Protein AF-A0A443SVW2-F1 (afdb_monomer_lite)

Radius of gyration: 39.37 Å; chains: 1; bounding box: 101×91×93 Å

Structure (mmCIF, N/CA/C/O backbone):
data_AF-A0A443SVW2-F1
#
_entry.id   AF-A0A443SVW2-F1
#
loop_
_atom_site.group_PDB
_atom_site.id
_atom_site.type_symbol
_atom_site.label_atom_id
_atom_site.label_alt_id
_atom_site.label_comp_id
_atom_site.label_asym_id
_atom_site.label_entity_id
_atom_site.label_seq_id
_atom_site.pdbx_PDB_ins_code
_atom_site.Cartn_x
_atom_site.Cartn_y
_atom_site.Cartn_z
_atom_site.occupancy
_atom_site.B_iso_or_equiv
_atom_site.auth_seq_id
_atom_site.auth_comp_id
_atom_site.auth_asym_id
_atom_site.auth_atom_id
_atom_site.pdbx_PDB_model_num
ATOM 1 N N . MET A 1 1 ? -14.578 -22.135 29.783 1.00 42.97 1 MET A N 1
ATOM 2 C CA . MET A 1 1 ? -14.398 -23.326 28.929 1.00 42.97 1 MET A CA 1
ATOM 3 C C . MET A 1 1 ? -12.982 -23.286 28.383 1.00 42.97 1 MET A C 1
ATOM 5 O O . MET A 1 1 ? -12.754 -22.676 27.350 1.00 42.97 1 MET A O 1
ATOM 9 N N . ASN A 1 2 ? -12.028 -23.857 29.115 1.00 45.94 2 ASN A N 1
ATOM 10 C CA . ASN A 1 2 ? -10.682 -24.073 28.593 1.00 45.94 2 ASN A CA 1
ATOM 11 C C . ASN A 1 2 ? -10.754 -25.389 27.829 1.00 45.94 2 ASN A C 1
ATOM 13 O O . ASN A 1 2 ? -10.867 -26.438 28.455 1.00 45.94 2 ASN A O 1
ATOM 17 N N . SER A 1 3 ? -10.833 -25.324 26.499 1.00 47.91 3 SER A N 1
ATOM 18 C CA . SER A 1 3 ? -10.779 -26.532 25.679 1.00 47.91 3 SER A CA 1
ATOM 19 C C . SER A 1 3 ? -9.349 -27.078 25.769 1.00 47.91 3 SER A C 1
ATOM 21 O O . SER A 1 3 ? -8.440 -26.394 25.290 1.00 47.91 3 SER A O 1
ATOM 23 N N . PRO A 1 4 ? -9.117 -28.254 26.387 1.00 65.12 4 PRO A N 1
ATOM 24 C CA . PRO A 1 4 ? -7.776 -28.835 26.530 1.00 65.12 4 PRO A CA 1
ATOM 25 C C . PRO A 1 4 ? -7.091 -29.100 25.176 1.00 65.12 4 PRO A C 1
ATOM 27 O O . PRO A 1 4 ? -5.876 -29.257 25.107 1.00 65.12 4 PRO A O 1
ATOM 30 N N . ASP A 1 5 ? -7.861 -29.063 24.090 1.00 73.00 5 ASP A N 1
ATOM 31 C CA . ASP A 1 5 ? -7.413 -29.312 22.723 1.00 73.00 5 ASP A CA 1
ATOM 32 C C . ASP A 1 5 ? -6.509 -28.194 22.166 1.00 73.00 5 ASP A C 1
ATOM 34 O O . ASP A 1 5 ? -5.545 -28.451 21.449 1.00 73.00 5 ASP A O 1
ATOM 38 N N . LEU A 1 6 ? -6.748 -26.934 22.555 1.00 78.88 6 LEU A N 1
ATOM 39 C CA . LEU A 1 6 ? -5.926 -25.807 22.092 1.00 78.88 6 LEU A CA 1
ATOM 40 C C . LEU A 1 6 ? -4.554 -25.769 22.769 1.00 78.88 6 LEU A C 1
ATOM 42 O O . LEU A 1 6 ? -3.573 -25.387 22.137 1.00 78.88 6 LEU A O 1
ATOM 46 N N . GLN A 1 7 ? -4.472 -26.176 24.037 1.00 79.94 7 GLN A N 1
ATOM 47 C CA . GLN A 1 7 ? -3.204 -26.220 24.767 1.00 79.94 7 GLN A CA 1
ATOM 48 C C . GLN A 1 7 ? -2.287 -27.320 24.227 1.00 79.94 7 GLN A C 1
ATOM 50 O O . GLN A 1 7 ? -1.112 -27.055 23.991 1.00 79.94 7 GLN A O 1
ATOM 55 N N . SER A 1 8 ? -2.841 -28.498 23.922 1.00 85.31 8 SER A N 1
ATOM 56 C CA . SER A 1 8 ? -2.097 -29.577 23.263 1.00 85.31 8 SER A CA 1
ATOM 57 C C . SER A 1 8 ? -1.609 -29.171 21.867 1.00 85.31 8 SER A C 1
ATOM 59 O O . SER A 1 8 ? -0.461 -29.433 21.505 1.00 85.31 8 SER A O 1
ATOM 61 N N . LEU A 1 9 ? -2.442 -28.455 21.100 1.00 86.69 9 LEU A N 1
ATOM 62 C CA . LEU A 1 9 ? -2.057 -27.938 19.788 1.00 86.69 9 LEU A CA 1
ATOM 63 C C . LEU A 1 9 ? -0.908 -26.919 19.888 1.00 86.69 9 LEU A C 1
ATOM 65 O O . LEU A 1 9 ? 0.022 -26.962 19.083 1.00 86.69 9 LEU A O 1
ATOM 69 N N . LEU A 1 10 ? -0.956 -26.023 20.880 1.00 86.69 10 LEU A N 1
ATOM 70 C CA . LEU A 1 10 ? 0.091 -25.029 21.123 1.00 86.69 10 LEU A CA 1
ATOM 71 C C . LEU A 1 10 ? 1.405 -25.664 21.582 1.00 86.69 10 LEU A C 1
ATOM 73 O O . LEU A 1 10 ? 2.455 -25.248 21.098 1.00 86.69 10 LEU A O 1
ATOM 77 N N . GLU A 1 11 ? 1.360 -26.672 22.456 1.00 88.38 11 GLU A N 1
ATOM 78 C CA . GLU A 1 11 ? 2.552 -27.430 22.862 1.00 88.38 11 GLU A CA 1
ATOM 79 C C . GLU A 1 11 ? 3.171 -28.176 21.680 1.00 88.38 11 GLU A C 1
ATOM 81 O O . GLU A 1 11 ? 4.373 -28.086 21.444 1.00 88.38 11 GLU A O 1
ATOM 86 N N . HIS A 1 12 ? 2.357 -28.835 20.855 1.00 88.69 12 HIS A N 1
ATOM 87 C CA . HIS A 1 12 ? 2.861 -29.520 19.669 1.00 88.69 12 HIS A CA 1
ATOM 88 C C . HIS A 1 12 ? 3.488 -28.541 18.656 1.00 88.69 12 HIS A C 1
ATOM 90 O O . HIS A 1 12 ? 4.486 -28.857 17.996 1.00 88.69 12 HIS A O 1
ATOM 96 N N . PHE A 1 13 ? 2.937 -27.328 18.542 1.00 89.50 13 PHE A N 1
ATOM 97 C CA . PHE A 1 13 ? 3.481 -26.289 17.671 1.00 89.50 13 PHE A CA 1
ATOM 98 C C . PHE A 1 13 ? 4.805 -25.721 18.203 1.00 89.50 13 PHE A C 1
ATOM 100 O O . PHE A 1 13 ? 5.757 -25.575 17.434 1.00 89.50 13 PHE A O 1
ATOM 107 N N . THR A 1 14 ? 4.915 -25.460 19.509 1.00 87.38 14 THR A N 1
ATOM 108 C CA . THR A 1 14 ? 6.167 -24.984 20.120 1.00 87.38 14 THR A CA 1
ATOM 109 C C . THR A 1 14 ? 7.264 -26.041 20.082 1.00 87.38 14 THR A C 1
ATOM 111 O O . THR A 1 14 ? 8.402 -25.701 19.759 1.00 87.38 14 THR A O 1
ATOM 114 N N . THR A 1 15 ? 6.948 -27.324 20.291 1.00 92.81 15 THR A N 1
ATOM 115 C CA . THR A 1 15 ? 7.922 -28.417 20.128 1.00 92.81 15 THR A CA 1
ATOM 116 C C . THR A 1 15 ? 8.484 -28.466 18.705 1.00 92.81 15 THR A C 1
ATOM 118 O O . THR A 1 15 ? 9.695 -28.593 18.523 1.00 92.81 15 THR A O 1
ATOM 121 N N . ARG A 1 16 ? 7.635 -28.306 17.681 1.00 86.00 16 ARG A N 1
ATOM 122 C CA . ARG A 1 16 ? 8.083 -28.291 16.278 1.00 86.00 16 ARG A CA 1
ATOM 123 C C . ARG A 1 16 ? 8.928 -27.070 15.934 1.00 86.00 16 ARG A C 1
ATOM 125 O O . ARG A 1 16 ? 9.906 -27.213 15.207 1.00 86.00 16 ARG A O 1
ATOM 132 N N . ILE A 1 17 ? 8.583 -25.893 16.455 1.00 88.88 17 ILE A N 1
ATOM 133 C CA . ILE A 1 17 ? 9.399 -24.689 16.260 1.00 88.88 17 ILE A CA 1
ATOM 134 C C . ILE A 1 17 ? 10.776 -24.884 16.897 1.00 88.88 17 ILE A C 1
ATOM 136 O O . ILE A 1 17 ? 11.779 -24.653 16.229 1.00 88.88 17 ILE A O 1
ATOM 140 N N . ASN A 1 18 ? 10.848 -25.371 18.136 1.00 83.75 18 ASN A N 1
ATOM 141 C CA . ASN A 1 18 ? 12.127 -25.568 18.820 1.00 83.75 18 ASN A CA 1
ATOM 142 C C . ASN A 1 18 ? 13.034 -26.565 18.077 1.00 83.75 18 ASN A C 1
ATOM 144 O O . ASN A 1 18 ? 14.210 -26.276 17.882 1.00 83.75 18 ASN A O 1
ATOM 148 N N . ALA A 1 19 ? 12.476 -27.648 17.523 1.00 83.81 19 ALA A N 1
ATOM 149 C CA . ALA A 1 19 ? 13.232 -28.592 16.694 1.00 83.81 19 ALA A CA 1
ATOM 150 C C . ALA A 1 19 ? 13.825 -27.955 15.417 1.00 83.81 19 ALA A C 1
ATOM 152 O O . ALA A 1 19 ? 14.901 -28.345 14.966 1.00 83.81 19 ALA A O 1
ATOM 153 N N . VAL A 1 20 ? 13.154 -26.956 14.830 1.00 87.12 20 VAL A N 1
ATOM 154 C CA . VAL A 1 20 ? 13.690 -26.192 13.688 1.00 87.12 20 VAL A CA 1
ATOM 155 C C . 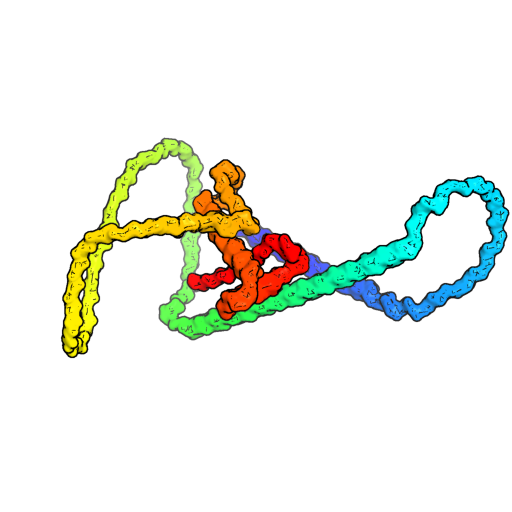VAL A 1 20 ? 14.811 -25.251 14.132 1.00 87.12 20 VAL A C 1
ATOM 157 O O . VAL A 1 20 ? 15.802 -25.094 13.418 1.00 87.12 20 VAL A O 1
ATOM 160 N N . TRP A 1 21 ? 14.694 -24.650 15.317 1.00 80.50 21 TRP A N 1
ATOM 161 C CA . TRP A 1 21 ? 15.744 -23.797 15.876 1.00 80.50 21 TRP A CA 1
ATOM 162 C C . TRP A 1 21 ? 17.008 -24.585 16.246 1.00 80.50 21 TRP A C 1
ATOM 164 O O . TRP A 1 21 ? 18.111 -24.084 16.024 1.00 80.50 21 TRP A O 1
ATOM 174 N N . ASP A 1 22 ? 16.872 -25.840 16.674 1.00 83.38 22 ASP A N 1
ATOM 175 C CA . ASP A 1 22 ? 17.999 -26.743 16.952 1.00 83.38 22 ASP A CA 1
ATOM 176 C C . ASP A 1 22 ? 18.775 -27.170 15.687 1.00 83.38 22 ASP A C 1
ATOM 178 O O . ASP A 1 22 ? 19.926 -27.604 15.774 1.00 83.38 22 ASP A O 1
ATOM 182 N N . LEU A 1 23 ? 18.204 -26.981 14.489 1.00 80.25 23 LEU A N 1
ATOM 183 C CA . LEU A 1 23 ? 18.889 -27.202 13.206 1.00 80.25 23 LEU A CA 1
ATOM 184 C C . LEU A 1 23 ? 19.698 -25.980 12.733 1.00 80.25 23 LEU A C 1
ATOM 186 O O . LEU A 1 23 ? 20.574 -26.107 11.873 1.00 80.25 23 LEU A O 1
ATOM 190 N N . ILE A 1 24 ? 19.471 -24.792 13.304 1.00 79.12 24 ILE A N 1
ATOM 191 C CA . ILE A 1 24 ? 20.183 -23.556 12.929 1.00 79.12 24 ILE A CA 1
ATOM 192 C C . ILE A 1 24 ? 21.704 -23.643 13.187 1.00 79.12 24 ILE A C 1
ATOM 194 O O . ILE A 1 24 ? 22.472 -23.191 12.330 1.00 79.12 24 ILE A O 1
ATOM 198 N N . PRO A 1 25 ? 22.194 -24.230 14.299 1.00 77.75 25 PRO A N 1
ATOM 199 C CA . PRO A 1 25 ? 23.623 -24.468 14.504 1.00 77.75 25 PRO A CA 1
ATOM 200 C C . PRO A 1 25 ? 24.236 -25.390 13.442 1.00 77.75 25 PRO A C 1
ATOM 202 O O . PRO A 1 25 ? 25.348 -25.124 12.991 1.00 77.75 25 PRO A O 1
ATOM 205 N N . PHE A 1 26 ? 23.506 -26.415 12.984 1.00 67.00 26 PHE A N 1
ATOM 206 C CA . PHE A 1 26 ? 23.965 -27.321 11.923 1.00 67.00 26 PHE A CA 1
ATOM 207 C C . PHE A 1 26 ? 24.096 -26.603 10.578 1.00 67.00 26 PHE A C 1
ATOM 209 O O . PHE A 1 26 ? 25.120 -26.730 9.910 1.00 67.00 26 PHE A O 1
ATOM 216 N N . VAL A 1 27 ? 23.126 -25.757 10.221 1.00 67.12 27 VAL A N 1
ATOM 217 C CA . VAL A 1 27 ? 23.201 -24.926 9.006 1.00 67.12 27 VAL A CA 1
ATOM 218 C C . VAL A 1 27 ? 24.358 -23.918 9.090 1.00 67.12 27 VA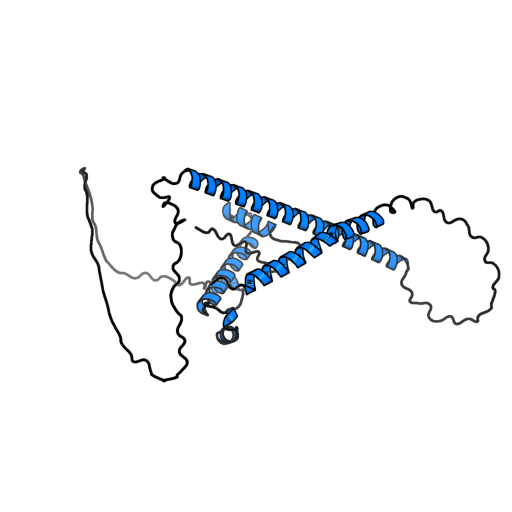L A C 1
ATOM 220 O O . VAL A 1 27 ? 25.044 -23.670 8.096 1.00 67.12 27 VAL A O 1
ATOM 223 N N . LYS A 1 28 ? 24.640 -23.369 10.280 1.00 68.38 28 LYS A N 1
ATOM 224 C CA . LYS A 1 28 ? 25.813 -22.507 10.505 1.00 68.38 28 LYS A CA 1
ATOM 225 C C . LYS A 1 28 ? 27.140 -23.270 10.412 1.00 68.38 28 LYS A C 1
ATOM 227 O O . LYS A 1 28 ? 28.083 -22.721 9.846 1.00 68.38 28 LYS A O 1
ATOM 232 N N . LEU A 1 29 ? 27.218 -24.514 10.893 1.00 66.56 29 LEU A N 1
ATOM 233 C CA . LEU A 1 29 ? 28.418 -25.353 10.760 1.00 66.56 29 LEU A CA 1
ATOM 234 C C . LEU A 1 29 ? 28.681 -25.753 9.301 1.00 66.56 29 LEU A C 1
ATOM 236 O O . LEU A 1 29 ? 29.820 -25.670 8.841 1.00 66.56 29 LEU A O 1
ATOM 240 N N . CYS A 1 30 ? 27.636 -26.116 8.552 1.00 60.31 30 CYS A N 1
ATOM 241 C CA . CYS A 1 30 ? 27.761 -26.415 7.126 1.00 60.31 30 CYS A CA 1
ATOM 242 C C . CYS A 1 30 ? 28.244 -25.186 6.338 1.00 60.31 30 CYS A C 1
ATOM 244 O O . CYS A 1 30 ? 29.167 -25.301 5.537 1.00 60.31 30 CYS A O 1
ATOM 246 N N . ASN A 1 31 ? 27.723 -23.989 6.626 1.00 56.56 31 ASN A N 1
ATOM 247 C CA . ASN A 1 31 ? 28.189 -22.761 5.972 1.00 56.56 31 ASN A CA 1
ATOM 248 C C . ASN A 1 31 ? 29.618 -22.350 6.376 1.00 56.56 31 ASN A C 1
ATOM 250 O O . ASN A 1 31 ? 30.349 -21.802 5.551 1.00 56.56 31 ASN A O 1
ATOM 254 N N . ALA A 1 32 ? 30.055 -22.638 7.606 1.00 57.81 32 ALA A N 1
ATOM 255 C CA . ALA A 1 32 ? 31.429 -22.374 8.037 1.00 57.81 32 ALA A CA 1
ATOM 256 C C . ALA A 1 32 ? 32.452 -23.294 7.341 1.00 57.81 32 ALA A C 1
ATOM 258 O O . ALA A 1 32 ? 33.558 -22.852 7.032 1.00 57.81 32 ALA A O 1
ATOM 259 N N . SER A 1 33 ? 32.072 -24.540 7.034 1.00 54.66 33 SER A N 1
ATOM 260 C CA . SER A 1 33 ? 32.939 -25.490 6.323 1.00 54.66 33 SER A CA 1
ATOM 261 C C . SER A 1 33 ? 33.098 -25.149 4.830 1.00 54.66 33 SER A C 1
ATOM 263 O O . SER A 1 33 ? 34.174 -25.330 4.266 1.00 54.66 33 SER A O 1
ATOM 265 N N . TYR A 1 34 ? 32.082 -24.542 4.204 1.00 55.84 34 TYR A N 1
ATOM 266 C CA . TYR A 1 34 ? 32.163 -24.063 2.814 1.00 55.84 34 TYR A CA 1
ATOM 267 C C . TYR A 1 34 ? 32.816 -22.672 2.655 1.00 55.84 34 TYR A C 1
ATOM 269 O O . TYR A 1 34 ? 33.187 -22.292 1.546 1.00 55.84 34 TYR A O 1
ATOM 277 N N . GLY A 1 35 ? 32.995 -21.907 3.739 1.00 50.91 35 GLY A N 1
ATOM 278 C CA . GLY A 1 35 ? 33.482 -20.520 3.685 1.00 50.91 35 GLY A CA 1
ATOM 279 C C . GLY A 1 35 ? 35.003 -20.320 3.746 1.00 50.91 35 GLY A C 1
ATOM 280 O O . GLY A 1 35 ? 35.478 -19.237 3.410 1.00 50.91 35 GLY A O 1
ATOM 281 N N . GLN A 1 36 ? 35.784 -21.327 4.154 1.00 50.28 36 GLN A N 1
ATOM 282 C CA . GLN A 1 36 ? 37.229 -21.166 4.415 1.00 50.28 36 GLN A CA 1
ATOM 283 C C . GLN A 1 36 ? 38.147 -21.568 3.240 1.00 50.28 36 GLN A C 1
ATOM 285 O O . GLN A 1 36 ? 39.327 -21.232 3.257 1.00 50.28 36 GLN A O 1
ATOM 290 N N . ASN A 1 37 ? 37.632 -22.189 2.171 1.00 48.50 37 ASN A N 1
ATOM 291 C CA . ASN A 1 37 ? 38.453 -22.640 1.030 1.00 48.50 37 ASN A CA 1
ATOM 292 C C . ASN A 1 37 ? 38.464 -21.696 -0.193 1.00 48.50 37 ASN A C 1
ATOM 294 O O . ASN A 1 37 ? 38.901 -22.098 -1.268 1.00 48.50 37 ASN A O 1
ATOM 298 N N . SER A 1 38 ? 38.023 -20.436 -0.071 1.00 50.12 38 SER A N 1
ATOM 299 C CA . SER A 1 38 ? 37.907 -19.529 -1.235 1.00 50.12 38 SER A CA 1
ATOM 300 C C . SER A 1 38 ? 39.084 -18.567 -1.475 1.00 50.12 38 SER A C 1
ATOM 302 O O . SER A 1 38 ? 39.072 -17.850 -2.473 1.00 50.12 38 SER A O 1
ATOM 304 N N . TYR A 1 39 ? 40.143 -18.581 -0.651 1.00 50.06 39 TYR A N 1
ATOM 305 C CA . TYR A 1 39 ? 41.291 -17.665 -0.824 1.00 50.06 39 TYR A CA 1
ATOM 306 C C . TYR A 1 39 ? 42.654 -18.330 -1.093 1.00 50.06 39 TYR A C 1
ATOM 308 O O . TYR A 1 39 ? 43.651 -17.625 -1.220 1.00 50.06 39 TYR A O 1
ATOM 316 N N . ALA A 1 40 ? 42.718 -19.655 -1.275 1.00 47.72 40 ALA A N 1
ATOM 317 C CA . ALA A 1 40 ? 43.975 -20.368 -1.563 1.00 47.72 40 ALA A CA 1
ATOM 318 C C . ALA A 1 40 ? 44.112 -20.909 -3.005 1.00 47.72 40 ALA A C 1
ATOM 320 O O . ALA A 1 40 ? 45.072 -21.612 -3.303 1.00 47.72 40 ALA A O 1
ATOM 321 N N . PHE A 1 41 ? 43.219 -20.545 -3.934 1.00 42.59 41 PHE A N 1
ATOM 322 C CA . PHE A 1 41 ? 43.315 -20.917 -5.358 1.00 42.59 41 PHE A CA 1
ATOM 323 C C . PHE A 1 41 ? 43.705 -19.721 -6.248 1.00 42.59 41 PHE A C 1
ATOM 325 O O . PHE A 1 41 ? 43.038 -19.368 -7.214 1.00 42.59 41 PHE A O 1
ATOM 332 N N . ARG A 1 42 ? 44.837 -19.079 -5.942 1.00 48.28 42 ARG A N 1
ATOM 333 C CA . ARG A 1 42 ? 45.591 -18.264 -6.913 1.00 48.28 42 ARG A CA 1
ATOM 334 C C . ARG A 1 42 ? 47.046 -18.706 -6.906 1.00 48.28 42 ARG A C 1
ATOM 336 O O . ARG A 1 42 ? 47.871 -18.065 -6.267 1.00 48.28 42 ARG A O 1
ATOM 343 N N . LYS A 1 43 ? 47.329 -19.821 -7.587 1.00 48.56 43 LYS A N 1
ATOM 344 C CA . LYS A 1 43 ? 48.622 -20.185 -8.213 1.00 48.56 43 LYS A CA 1
ATOM 345 C C . LYS A 1 43 ? 48.576 -21.634 -8.724 1.00 48.56 43 LYS A C 1
ATOM 347 O O . LYS A 1 43 ? 49.429 -22.445 -8.397 1.00 48.56 43 LYS A O 1
ATOM 352 N N . TYR A 1 44 ? 47.603 -21.960 -9.571 1.00 39.03 44 TYR A N 1
ATOM 353 C CA . TYR A 1 44 ? 47.787 -23.057 -10.521 1.00 39.03 44 TYR A CA 1
ATOM 354 C C . TYR A 1 44 ? 48.072 -22.423 -11.880 1.00 39.03 44 TYR A C 1
ATOM 356 O O . TYR A 1 44 ? 47.171 -21.975 -12.581 1.00 39.03 44 TYR A O 1
ATOM 364 N N . ARG A 1 45 ? 49.365 -22.305 -12.208 1.00 49.19 45 ARG A N 1
ATOM 365 C CA . ARG A 1 45 ? 49.796 -22.193 -13.604 1.00 49.19 45 ARG A CA 1
ATOM 366 C C . ARG A 1 45 ? 49.509 -23.555 -14.242 1.00 49.19 45 ARG A C 1
ATOM 368 O O . ARG A 1 45 ? 50.012 -24.541 -13.700 1.00 49.19 45 ARG A O 1
ATOM 375 N N . PRO A 1 46 ? 48.776 -23.651 -15.361 1.00 44.56 46 PRO A N 1
ATOM 376 C CA . PRO A 1 46 ? 48.791 -24.876 -16.137 1.00 44.56 46 PRO A CA 1
ATOM 377 C C . PRO A 1 46 ? 50.195 -24.999 -16.729 1.00 44.56 46 PRO A C 1
ATOM 379 O O . PRO A 1 46 ? 50.628 -24.215 -17.574 1.00 44.56 46 PRO A O 1
ATOM 382 N N . ASN A 1 47 ? 50.953 -25.932 -16.168 1.00 40.59 47 ASN A N 1
ATOM 383 C CA . ASN A 1 47 ? 52.240 -26.332 -16.685 1.00 40.59 47 ASN A CA 1
ATOM 384 C C . ASN A 1 47 ? 51.992 -27.113 -17.980 1.00 40.59 47 ASN A C 1
ATOM 386 O O . ASN A 1 47 ? 51.151 -28.010 -18.003 1.00 40.59 47 ASN A O 1
ATOM 390 N N . ARG A 1 48 ? 52.719 -26.725 -19.032 1.00 51.34 48 ARG A N 1
ATOM 391 C CA . ARG A 1 48 ? 53.022 -27.489 -20.252 1.00 51.34 48 ARG A CA 1
ATOM 392 C C . ARG A 1 48 ? 52.665 -28.977 -20.154 1.00 51.34 48 ARG A C 1
ATOM 394 O O . ARG A 1 48 ? 53.404 -29.739 -19.538 1.00 51.34 48 ARG A O 1
ATOM 401 N N . PHE A 1 49 ? 51.630 -29.389 -20.877 1.00 44.12 49 PHE A N 1
ATOM 402 C CA . PHE A 1 49 ? 51.637 -30.702 -21.510 1.00 44.12 49 PHE A CA 1
ATOM 403 C C . PHE A 1 49 ? 52.104 -30.519 -22.949 1.00 44.12 49 PHE A C 1
ATOM 405 O O . PHE A 1 49 ? 51.371 -30.084 -23.830 1.00 44.12 49 PHE A O 1
ATOM 412 N N . THR A 1 50 ? 53.390 -30.781 -23.141 1.00 54.59 50 THR A N 1
ATOM 413 C CA . THR A 1 50 ? 53.973 -31.129 -24.430 1.00 54.59 50 THR A CA 1
ATOM 414 C C . THR A 1 50 ? 53.602 -32.570 -24.774 1.00 54.59 50 THR A C 1
ATOM 416 O O . THR A 1 50 ? 53.694 -33.442 -23.912 1.00 54.59 50 THR A O 1
ATOM 419 N N . ASN A 1 51 ? 53.319 -32.781 -26.060 1.00 49.41 51 ASN A N 1
ATOM 420 C CA . ASN A 1 51 ? 53.359 -34.041 -26.806 1.00 49.41 51 ASN A CA 1
ATOM 421 C C . ASN A 1 51 ? 52.137 -34.959 -26.676 1.00 49.41 51 ASN A C 1
ATOM 423 O O . ASN A 1 51 ? 52.169 -35.984 -26.003 1.00 49.41 51 ASN A O 1
ATOM 427 N N . PHE A 1 52 ? 51.108 -34.630 -27.456 1.00 44.31 52 PHE A N 1
ATOM 428 C CA . PHE A 1 52 ? 50.231 -35.628 -28.061 1.00 44.31 52 PHE A CA 1
ATOM 429 C C . PHE A 1 52 ? 50.443 -35.564 -29.579 1.00 44.31 52 PHE A C 1
ATOM 431 O O . PHE A 1 52 ? 49.681 -34.946 -30.314 1.00 44.31 52 PHE A O 1
ATOM 438 N N . SER A 1 53 ? 51.570 -36.118 -30.023 1.00 54.50 53 SER A N 1
ATOM 439 C CA . SER A 1 53 ? 51.834 -36.378 -31.436 1.00 54.50 53 SER A CA 1
ATOM 440 C C . SER A 1 53 ? 51.550 -37.854 -31.688 1.00 54.50 53 SER A C 1
ATOM 442 O O . SER A 1 53 ? 52.005 -38.687 -30.910 1.00 54.50 53 SER A O 1
ATOM 444 N N . GLN A 1 54 ? 50.876 -38.137 -32.803 1.00 54.69 54 GLN A N 1
ATOM 445 C CA . GLN A 1 54 ? 50.617 -39.459 -33.393 1.00 54.69 54 GLN A CA 1
ATOM 446 C C . GLN A 1 54 ? 49.356 -40.188 -32.915 1.00 54.69 54 GLN A C 1
ATOM 448 O O . GLN A 1 54 ? 49.396 -41.222 -32.257 1.00 54.69 54 GLN A O 1
ATOM 453 N N . LEU A 1 55 ? 48.223 -39.690 -33.405 1.00 49.59 55 LEU A N 1
ATOM 454 C CA . LEU A 1 55 ? 47.170 -40.549 -33.941 1.00 49.59 55 LEU A CA 1
ATOM 455 C C . LEU A 1 55 ? 46.680 -39.911 -35.248 1.00 49.59 55 LEU A C 1
ATOM 457 O O . LEU A 1 55 ? 45.687 -39.195 -35.286 1.00 49.59 55 LEU A O 1
ATOM 461 N N . GLU A 1 56 ? 47.453 -40.125 -36.316 1.00 51.25 56 GLU A N 1
ATOM 462 C CA . GLU A 1 56 ? 46.991 -39.936 -37.692 1.00 51.25 56 GLU A CA 1
ATOM 463 C C . GLU A 1 56 ? 46.096 -41.132 -38.035 1.00 51.25 56 GLU A C 1
ATOM 465 O O . GLU A 1 56 ? 46.566 -42.207 -38.399 1.00 51.25 56 GLU A O 1
ATOM 470 N N . GLY A 1 57 ? 44.794 -40.957 -37.826 1.00 51.34 57 GLY A N 1
ATOM 471 C CA . GLY A 1 57 ? 43.756 -41.805 -38.392 1.00 51.34 57 GLY A CA 1
ATOM 472 C C . GLY A 1 57 ? 43.021 -40.993 -39.445 1.00 51.34 57 GLY A C 1
ATOM 473 O O . GLY A 1 57 ? 42.269 -40.086 -39.103 1.00 51.34 57 GLY A O 1
ATOM 474 N N . SER A 1 58 ? 43.281 -41.301 -40.711 1.00 54.16 58 SER A N 1
ATOM 475 C CA . SER A 1 58 ? 42.563 -40.806 -41.883 1.00 54.16 58 SER A CA 1
ATOM 476 C C . SER A 1 58 ? 41.071 -41.123 -41.757 1.00 54.16 58 SER A C 1
ATOM 478 O O . SER A 1 58 ? 40.659 -42.264 -41.973 1.00 54.16 58 SER A O 1
ATOM 480 N N . VAL A 1 59 ? 40.281 -40.122 -41.373 1.00 56.44 59 VAL A N 1
ATOM 481 C CA . VAL A 1 59 ? 38.821 -40.145 -41.463 1.00 56.44 59 VAL A CA 1
ATOM 482 C C . VAL A 1 59 ? 38.442 -39.198 -42.587 1.00 56.44 59 VAL A C 1
ATOM 484 O O . VAL A 1 59 ? 38.786 -38.019 -42.563 1.00 56.44 59 VAL A O 1
ATOM 487 N N . GLU A 1 60 ? 37.813 -39.793 -43.592 1.00 56.94 60 GLU A N 1
ATOM 488 C CA . GLU A 1 60 ? 37.358 -39.169 -44.822 1.00 56.94 60 GLU A CA 1
ATOM 489 C C . GLU A 1 60 ? 36.413 -37.994 -44.552 1.00 56.94 60 GLU A C 1
ATOM 491 O O . GLU A 1 60 ? 35.586 -38.002 -43.637 1.00 56.94 60 GLU A O 1
ATOM 496 N N . GLU A 1 61 ? 36.597 -36.983 -45.389 1.00 56.75 61 GLU A N 1
ATOM 497 C CA . GLU A 1 61 ? 35.905 -35.708 -45.455 1.00 56.75 61 GLU A CA 1
ATOM 498 C C . GLU A 1 61 ? 34.383 -35.902 -45.558 1.00 56.75 61 GLU A C 1
ATOM 500 O O . GLU A 1 61 ? 33.859 -36.360 -46.570 1.00 56.75 61 GLU A O 1
ATOM 505 N N . ASN A 1 62 ? 33.664 -35.496 -44.512 1.00 52.59 62 ASN A N 1
ATOM 506 C CA . ASN A 1 62 ? 32.270 -35.066 -44.610 1.00 52.59 62 ASN A CA 1
ATOM 507 C C . ASN A 1 62 ? 32.218 -33.599 -44.170 1.00 52.59 62 ASN A C 1
ATOM 509 O O . ASN A 1 62 ? 31.873 -33.264 -43.038 1.00 52.59 62 ASN A O 1
ATOM 513 N N . GLU A 1 63 ? 32.641 -32.722 -45.080 1.00 59.62 63 GLU A N 1
ATOM 514 C CA . GLU A 1 63 ? 32.524 -31.270 -44.964 1.00 59.62 63 GLU A CA 1
ATOM 515 C C . GLU A 1 63 ? 31.091 -30.830 -45.288 1.00 59.62 63 GLU A C 1
ATOM 517 O O . GLU A 1 63 ? 30.812 -30.311 -46.365 1.00 59.62 63 GLU A O 1
ATOM 522 N N . GLN A 1 64 ? 30.152 -31.035 -44.369 1.00 61.34 64 GLN A N 1
ATOM 523 C CA . GLN A 1 64 ? 28.888 -30.297 -44.380 1.00 61.34 64 GLN A CA 1
ATOM 524 C C . GLN A 1 64 ? 28.211 -30.419 -43.013 1.00 61.34 64 GLN A C 1
ATOM 526 O O . GLN A 1 64 ? 28.044 -31.521 -42.512 1.00 61.34 64 GLN A O 1
ATOM 531 N N . GLU A 1 65 ? 27.830 -29.270 -42.442 1.00 58.97 65 GLU A N 1
ATOM 532 C CA . GLU A 1 65 ? 27.201 -29.060 -41.117 1.00 58.97 65 GLU A CA 1
ATOM 533 C C . GLU A 1 65 ? 28.121 -28.716 -39.925 1.00 58.97 65 GLU A C 1
ATOM 535 O O . GLU A 1 65 ? 27.811 -29.027 -38.779 1.00 58.97 65 GLU A O 1
ATOM 540 N N . ALA A 1 66 ? 29.205 -27.961 -40.145 1.00 57.47 66 ALA A N 1
ATOM 541 C CA . ALA A 1 66 ? 29.949 -27.294 -39.059 1.00 57.47 66 ALA A CA 1
ATOM 542 C C . ALA A 1 66 ? 29.488 -25.841 -38.788 1.00 57.47 66 ALA A C 1
ATOM 544 O O . ALA A 1 66 ? 30.236 -25.056 -38.211 1.00 57.47 66 ALA A O 1
ATOM 545 N N . ASP A 1 67 ? 28.271 -25.471 -39.200 1.00 60.81 67 ASP A N 1
ATOM 546 C CA . ASP A 1 67 ? 27.774 -24.088 -39.167 1.00 60.81 67 ASP A CA 1
ATOM 547 C C . ASP A 1 67 ? 26.559 -23.936 -38.238 1.00 60.81 67 ASP A C 1
ATOM 549 O O . ASP A 1 67 ? 25.450 -23.649 -38.677 1.00 60.81 67 ASP A O 1
ATOM 553 N N . SER A 1 68 ? 26.740 -24.216 -36.939 1.00 65.50 68 SER A N 1
ATOM 554 C CA . SER A 1 68 ? 25.852 -23.690 -35.883 1.00 65.50 68 SER A CA 1
ATOM 555 C C . SER A 1 68 ? 26.344 -23.964 -34.452 1.00 65.50 68 SER A C 1
ATOM 557 O O . SER A 1 68 ? 25.545 -24.267 -33.564 1.00 65.50 68 SER A O 1
ATOM 559 N N . MET A 1 69 ? 27.653 -23.896 -34.173 1.00 65.38 69 MET A N 1
ATOM 560 C CA . MET A 1 69 ? 28.060 -23.759 -32.768 1.00 65.38 69 MET A CA 1
ATOM 561 C C . MET A 1 69 ? 27.981 -22.278 -32.392 1.00 65.38 69 MET A C 1
ATOM 563 O O . MET A 1 69 ? 28.579 -21.461 -33.093 1.00 65.38 69 MET A O 1
ATOM 567 N N . PRO A 1 70 ? 27.251 -21.910 -31.322 1.00 71.56 70 PRO A N 1
ATOM 568 C CA . PRO A 1 70 ? 27.263 -20.542 -30.836 1.00 71.56 70 PRO A CA 1
ATOM 569 C C . PRO A 1 70 ? 28.702 -20.143 -30.525 1.00 71.56 70 PRO A C 1
ATOM 571 O O . PRO A 1 70 ? 29.437 -20.894 -29.876 1.00 71.56 70 PRO A O 1
ATOM 574 N N . ASP A 1 71 ? 29.076 -18.969 -31.023 1.00 87.31 71 ASP A N 1
ATOM 575 C CA . ASP A 1 71 ? 30.387 -18.385 -30.811 1.00 87.31 71 ASP A CA 1
ATOM 576 C C . ASP A 1 71 ? 30.702 -18.368 -29.310 1.00 87.31 71 ASP A C 1
ATOM 578 O O . ASP A 1 71 ? 29.879 -17.968 -28.477 1.00 87.31 71 ASP A O 1
ATOM 582 N N . LEU A 1 72 ? 31.886 -18.859 -28.952 1.00 89.94 72 LEU A N 1
ATOM 583 C CA . LEU A 1 72 ? 32.318 -18.971 -27.563 1.00 89.94 72 LEU A CA 1
ATOM 584 C C . LEU A 1 72 ? 32.323 -17.591 -26.884 1.00 89.94 72 LEU A C 1
ATOM 586 O O . LEU A 1 72 ? 32.077 -17.502 -25.680 1.00 89.94 72 LEU A O 1
ATOM 590 N N . GLU A 1 73 ? 32.532 -16.531 -27.671 1.00 89.38 73 GLU A N 1
ATOM 591 C CA . GLU A 1 73 ? 32.464 -15.133 -27.242 1.00 89.38 73 GLU A CA 1
ATOM 592 C C . GLU A 1 73 ? 31.045 -14.739 -26.778 1.00 89.38 73 GLU A C 1
ATOM 594 O O . GLU A 1 73 ? 30.873 -14.199 -25.681 1.00 89.38 73 GLU A O 1
ATOM 599 N N . ALA A 1 74 ? 30.001 -15.155 -27.504 1.00 92.12 74 ALA A N 1
ATOM 600 C CA . ALA A 1 74 ? 28.608 -14.903 -27.124 1.00 92.12 74 ALA A CA 1
ATOM 601 C C . ALA A 1 74 ? 28.213 -15.617 -25.817 1.00 92.12 74 ALA A C 1
ATOM 603 O O . ALA A 1 74 ? 27.454 -15.086 -25.002 1.00 92.12 74 ALA A O 1
ATOM 604 N N . ILE A 1 75 ? 28.750 -16.820 -25.576 1.00 93.75 75 ILE A N 1
ATOM 605 C CA . ILE A 1 75 ? 28.536 -17.532 -24.308 1.00 93.75 75 ILE A CA 1
ATOM 606 C C . ILE A 1 75 ? 29.209 -16.784 -23.154 1.00 93.75 75 ILE A C 1
ATOM 608 O O . ILE A 1 75 ? 28.623 -16.671 -22.074 1.00 93.75 75 ILE A O 1
ATOM 612 N N . THR A 1 76 ? 30.422 -16.263 -23.359 1.00 93.38 76 THR A N 1
ATOM 613 C CA . THR A 1 76 ? 31.102 -15.486 -22.318 1.00 93.38 76 THR A CA 1
ATOM 614 C C . THR A 1 76 ? 30.348 -14.209 -21.964 1.00 93.38 76 THR A C 1
ATOM 616 O O . THR A 1 76 ? 30.211 -13.925 -20.773 1.00 93.38 76 THR A O 1
ATOM 619 N N . ASP A 1 77 ? 29.777 -13.510 -22.946 1.00 95.38 77 ASP A N 1
ATOM 620 C CA . ASP A 1 77 ? 28.977 -12.303 -22.716 1.00 95.38 77 ASP A CA 1
ATOM 621 C C . ASP A 1 77 ? 27.710 -12.600 -21.905 1.00 95.38 77 ASP A C 1
ATOM 623 O O . ASP A 1 77 ? 27.472 -11.960 -20.878 1.00 95.38 77 ASP A O 1
ATOM 627 N N . MET A 1 78 ? 26.969 -13.659 -22.254 1.00 96.19 78 MET A N 1
ATOM 628 C CA . MET A 1 78 ? 25.802 -14.096 -21.470 1.00 96.19 78 MET A CA 1
ATOM 629 C C . MET A 1 78 ? 26.161 -14.426 -20.013 1.00 96.19 78 MET A C 1
ATOM 631 O O . MET A 1 78 ? 25.402 -14.120 -19.090 1.00 96.19 78 MET A O 1
ATOM 635 N N . ILE A 1 79 ? 27.328 -15.035 -19.771 1.00 96.75 79 ILE A N 1
ATOM 636 C CA . ILE A 1 79 ? 27.798 -15.330 -18.410 1.00 96.75 79 ILE A CA 1
ATOM 637 C C . ILE A 1 79 ? 28.056 -14.035 -17.625 1.00 96.75 79 ILE A C 1
ATOM 639 O O . ILE A 1 79 ? 27.738 -13.974 -16.431 1.00 96.75 79 ILE A O 1
ATOM 643 N N . TYR A 1 80 ? 28.615 -13.001 -18.262 1.00 96.31 80 TYR A N 1
ATOM 644 C CA . TYR A 1 80 ? 28.821 -11.700 -17.622 1.00 96.31 80 TYR A CA 1
ATOM 645 C C . TYR A 1 80 ? 27.495 -10.989 -17.333 1.00 96.31 80 TYR A C 1
ATOM 647 O O . TYR A 1 80 ? 27.294 -10.548 -16.201 1.00 96.31 80 TYR A O 1
ATOM 655 N N . GLU A 1 81 ? 26.553 -10.976 -18.277 1.00 97.19 81 GLU A N 1
ATOM 656 C CA . GLU A 1 81 ? 25.217 -10.403 -18.064 1.00 97.19 81 GLU A CA 1
ATOM 657 C C . GLU A 1 81 ? 24.475 -11.096 -16.913 1.00 97.19 81 GLU A C 1
ATOM 659 O O . GLU A 1 81 ? 23.937 -10.447 -16.010 1.00 97.19 81 GLU A O 1
ATOM 664 N N . MET A 1 82 ? 24.505 -12.432 -16.872 1.00 98.12 82 MET A N 1
ATOM 665 C CA . MET A 1 82 ? 23.943 -13.201 -15.761 1.00 98.12 82 MET A CA 1
ATOM 666 C C . MET A 1 82 ? 24.596 -12.849 -14.424 1.00 98.12 82 MET A C 1
ATOM 668 O O . MET A 1 82 ? 23.918 -12.755 -13.396 1.00 98.12 82 MET A O 1
ATOM 672 N N . LYS A 1 83 ? 25.916 -12.654 -14.407 1.00 96.00 83 LYS A N 1
ATOM 673 C CA . LYS A 1 83 ? 26.651 -12.274 -13.198 1.00 96.00 83 LYS A CA 1
ATOM 674 C C . LYS A 1 83 ? 26.232 -10.889 -12.702 1.00 96.00 83 LYS A C 1
ATOM 676 O O . LYS A 1 83 ? 26.068 -10.718 -11.489 1.00 96.00 83 LYS A O 1
ATOM 681 N N . ASP A 1 84 ? 26.018 -9.944 -13.607 1.00 96.56 84 ASP A N 1
ATOM 682 C CA . ASP A 1 84 ? 25.571 -8.591 -13.277 1.00 96.56 84 ASP A CA 1
ATOM 683 C C . ASP A 1 84 ? 24.131 -8.590 -12.757 1.00 96.56 84 ASP A C 1
ATOM 685 O O . ASP A 1 84 ? 23.859 -8.008 -11.700 1.00 96.56 84 ASP A O 1
ATOM 689 N N . MET A 1 85 ? 23.234 -9.352 -13.391 1.00 97.56 85 MET A N 1
ATOM 690 C CA . MET A 1 85 ? 21.872 -9.565 -12.888 1.00 97.56 85 MET A CA 1
ATOM 691 C C . MET A 1 85 ? 21.871 -10.171 -11.478 1.00 97.56 85 MET A C 1
ATOM 693 O O . MET A 1 85 ? 21.172 -9.690 -10.584 1.00 97.56 85 MET A O 1
ATOM 697 N N . LEU A 1 86 ? 22.695 -11.193 -11.225 1.00 95.62 86 LEU A N 1
ATOM 698 C CA . LEU A 1 86 ? 22.819 -11.791 -9.892 1.00 95.62 86 LEU A CA 1
ATOM 699 C C . LEU A 1 86 ? 23.377 -10.803 -8.858 1.00 95.62 86 LEU A C 1
ATOM 701 O O . LEU A 1 86 ? 22.973 -10.836 -7.692 1.00 95.62 86 LEU A O 1
ATOM 705 N N . CYS A 1 87 ? 24.296 -9.923 -9.260 1.00 96.25 87 CYS A N 1
ATOM 706 C CA . CYS A 1 87 ? 24.817 -8.863 -8.401 1.00 96.25 87 CYS A CA 1
ATOM 707 C C . CYS A 1 87 ? 23.709 -7.872 -8.014 1.00 96.25 87 CYS A C 1
ATOM 709 O O . CYS A 1 87 ? 23.517 -7.587 -6.827 1.00 96.25 87 CYS A O 1
ATOM 711 N N . PHE A 1 88 ? 22.925 -7.428 -8.997 1.00 97.00 88 PHE A N 1
ATOM 712 C CA . PHE A 1 88 ? 21.785 -6.539 -8.796 1.00 97.00 88 PHE A CA 1
ATOM 713 C C . PHE A 1 88 ? 20.743 -7.143 -7.846 1.00 97.00 88 PHE A C 1
ATOM 715 O O . PHE A 1 88 ? 20.356 -6.513 -6.859 1.00 97.00 88 PHE A O 1
ATOM 722 N N . ILE A 1 89 ? 20.360 -8.406 -8.063 1.00 97.06 89 ILE A N 1
ATOM 723 C CA . ILE A 1 89 ? 19.406 -9.118 -7.199 1.00 97.06 89 ILE A CA 1
ATOM 724 C C . ILE A 1 89 ? 19.922 -9.188 -5.755 1.00 97.06 89 ILE A C 1
ATOM 726 O O . ILE A 1 89 ? 19.179 -8.900 -4.814 1.00 97.06 89 ILE A O 1
ATOM 730 N N . ARG A 1 90 ? 21.204 -9.517 -5.548 1.00 95.94 90 ARG A N 1
ATOM 731 C CA . ARG A 1 90 ? 21.802 -9.551 -4.201 1.00 95.94 90 ARG A CA 1
ATOM 732 C C . ARG A 1 90 ? 21.753 -8.189 -3.517 1.00 95.94 90 ARG A C 1
ATOM 734 O O . ARG A 1 90 ? 21.464 -8.126 -2.320 1.00 95.94 90 ARG A O 1
ATOM 741 N N . GLN A 1 91 ? 22.021 -7.112 -4.251 1.00 96.75 91 GLN A N 1
ATOM 742 C CA . GLN A 1 91 ? 21.960 -5.761 -3.703 1.00 96.75 91 GLN A CA 1
ATOM 743 C C . GLN A 1 91 ? 20.526 -5.375 -3.318 1.00 96.75 91 GLN A C 1
ATOM 745 O O . GLN A 1 91 ? 20.311 -4.838 -2.231 1.00 96.75 91 GLN A O 1
ATOM 750 N N . ASN A 1 92 ? 19.536 -5.722 -4.142 1.00 95.31 92 ASN A N 1
ATOM 751 C CA . ASN A 1 92 ? 18.127 -5.491 -3.825 1.00 95.31 92 ASN A CA 1
ATOM 752 C C . ASN A 1 92 ? 17.684 -6.255 -2.577 1.00 95.31 92 ASN A C 1
ATOM 754 O O . ASN A 1 92 ? 17.078 -5.663 -1.683 1.00 95.31 92 ASN A O 1
ATOM 758 N N . LEU A 1 93 ? 18.055 -7.532 -2.453 1.00 95.50 93 LEU A N 1
ATOM 759 C CA . LEU A 1 93 ? 17.772 -8.325 -1.253 1.00 95.50 93 LEU A CA 1
ATOM 760 C C . LEU A 1 93 ? 18.418 -7.718 -0.001 1.00 95.50 93 LEU A C 1
ATOM 762 O O . LEU A 1 93 ? 17.799 -7.672 1.064 1.00 95.50 93 LEU A O 1
ATOM 766 N N . LYS A 1 94 ? 19.646 -7.200 -0.121 1.00 96.75 94 LYS A N 1
ATOM 767 C CA . LYS A 1 94 ? 20.334 -6.502 0.973 1.00 96.75 94 LYS A CA 1
ATOM 768 C C . LYS A 1 94 ? 19.585 -5.234 1.396 1.00 96.75 94 LYS A C 1
ATOM 770 O O . LYS A 1 94 ? 19.407 -5.009 2.592 1.00 96.75 94 LYS A O 1
ATOM 775 N N . ASN A 1 95 ? 19.112 -4.444 0.434 1.00 94.06 95 ASN A N 1
ATOM 776 C CA . ASN A 1 95 ? 18.341 -3.228 0.696 1.00 94.06 95 ASN A CA 1
ATOM 777 C C . ASN A 1 95 ? 16.988 -3.547 1.357 1.00 94.06 95 ASN A C 1
ATOM 779 O O . ASN A 1 95 ? 16.616 -2.913 2.344 1.00 94.06 95 ASN A O 1
ATOM 783 N N . GLN A 1 96 ? 16.275 -4.565 0.863 1.00 95.12 96 GLN A N 1
ATOM 784 C CA . GLN A 1 96 ? 15.008 -5.018 1.448 1.00 95.12 96 GLN A CA 1
ATOM 785 C C . GLN A 1 96 ? 15.191 -5.501 2.890 1.00 95.12 96 GLN A C 1
ATOM 787 O O . GLN A 1 96 ? 14.418 -5.119 3.770 1.00 95.12 96 GLN A O 1
ATOM 792 N N . LYS A 1 97 ? 16.251 -6.274 3.156 1.00 97.19 97 LYS A N 1
ATOM 793 C CA . LYS A 1 97 ? 16.599 -6.717 4.509 1.00 97.19 97 LYS A CA 1
ATOM 794 C C . LYS A 1 97 ? 16.829 -5.533 5.455 1.00 97.19 97 LYS A C 1
ATOM 796 O O . LYS A 1 97 ? 16.238 -5.505 6.530 1.00 97.19 97 LYS A O 1
ATOM 801 N N . ALA A 1 98 ? 17.622 -4.544 5.041 1.00 97.00 98 ALA A N 1
ATOM 802 C CA . ALA A 1 98 ? 17.893 -3.355 5.854 1.00 97.00 98 ALA A CA 1
ATOM 803 C C . ALA A 1 98 ? 16.616 -2.543 6.153 1.00 97.00 98 ALA A C 1
ATOM 805 O O . ALA A 1 98 ? 16.431 -2.051 7.266 1.00 97.00 98 ALA A O 1
ATOM 806 N N . ASN A 1 99 ? 15.698 -2.437 5.187 1.00 96.38 99 ASN A N 1
ATOM 807 C CA . ASN A 1 99 ? 14.413 -1.768 5.395 1.00 96.38 99 ASN A CA 1
ATOM 808 C C . ASN A 1 99 ? 13.541 -2.507 6.429 1.00 96.38 99 ASN A C 1
ATOM 810 O O . ASN A 1 99 ? 12.977 -1.883 7.327 1.00 96.38 99 ASN A O 1
ATOM 814 N N . LEU A 1 100 ? 13.462 -3.839 6.354 1.00 96.06 100 LEU A N 1
ATOM 815 C CA . LEU A 1 100 ? 12.714 -4.643 7.328 1.00 96.06 100 LEU A CA 1
ATOM 816 C C . LEU A 1 100 ? 13.302 -4.545 8.743 1.00 96.06 100 LEU A C 1
ATOM 818 O O . LEU A 1 100 ? 12.550 -4.462 9.718 1.00 96.06 100 LEU A O 1
ATOM 822 N N . GLU A 1 101 ? 14.630 -4.508 8.865 1.00 97.56 101 GLU A N 1
ATOM 823 C CA . GLU A 1 101 ? 15.315 -4.274 10.141 1.00 97.56 101 GLU A CA 1
ATOM 824 C C . GLU A 1 101 ? 14.932 -2.904 10.725 1.00 97.56 101 GLU A C 1
ATOM 826 O O . GLU A 1 101 ? 14.533 -2.819 11.887 1.00 97.56 101 GLU A O 1
ATOM 831 N N . LEU A 1 102 ? 14.917 -1.848 9.904 1.00 97.69 102 LEU A N 1
ATOM 832 C CA . LEU A 1 102 ? 14.494 -0.512 10.331 1.00 97.69 102 LEU A CA 1
ATOM 833 C C . LEU A 1 102 ? 13.028 -0.473 10.799 1.00 97.69 102 LEU A C 1
ATOM 835 O O . LEU A 1 102 ? 12.709 0.161 11.805 1.00 97.69 102 LEU A O 1
ATOM 839 N N . GLN A 1 103 ? 12.122 -1.151 10.090 1.00 94.31 103 GLN A N 1
ATOM 840 C CA . GLN A 1 103 ? 10.712 -1.242 10.493 1.00 94.31 103 GLN A CA 1
ATOM 841 C C . GLN A 1 103 ? 10.550 -1.987 11.820 1.00 94.31 103 GLN A C 1
ATOM 843 O O . GLN A 1 103 ? 9.764 -1.574 12.676 1.00 94.31 103 GLN A O 1
ATOM 848 N N . THR A 1 104 ? 11.325 -3.055 12.009 1.00 96.62 104 THR A N 1
ATOM 849 C CA . THR A 1 104 ? 11.338 -3.835 13.250 1.00 96.62 104 THR A CA 1
ATOM 850 C C . THR A 1 104 ? 11.746 -2.963 14.436 1.00 96.62 104 THR A C 1
ATOM 852 O O . THR A 1 104 ? 11.071 -2.985 15.467 1.00 96.62 104 THR A O 1
ATOM 855 N N . GLU A 1 105 ? 12.791 -2.145 14.287 1.00 97.62 105 GLU A N 1
ATOM 856 C CA . GLU A 1 105 ? 13.226 -1.224 15.343 1.00 97.62 105 GLU A CA 1
ATOM 857 C C . GLU A 1 105 ? 12.177 -0.146 15.651 1.00 97.62 105 GLU A C 1
ATOM 859 O O . GLU A 1 105 ? 11.814 0.038 16.812 1.00 97.62 105 GLU A O 1
ATOM 864 N N . ARG A 1 106 ? 11.554 0.467 14.634 1.00 96.31 106 ARG A N 1
ATOM 865 C CA . ARG A 1 106 ? 10.457 1.437 14.846 1.00 96.31 106 ARG A CA 1
ATOM 866 C C . ARG A 1 106 ? 9.282 0.846 15.630 1.00 96.31 106 ARG A C 1
ATOM 868 O O . ARG A 1 106 ? 8.661 1.525 16.449 1.00 96.31 106 ARG A O 1
ATOM 875 N N . ILE A 1 107 ? 8.934 -0.415 15.374 1.00 97.38 107 ILE A N 1
ATOM 876 C CA . ILE A 1 107 ? 7.861 -1.108 16.104 1.00 97.38 107 ILE A CA 1
ATOM 877 C C . ILE A 1 107 ? 8.283 -1.386 17.552 1.00 97.38 107 ILE A C 1
ATOM 879 O O . ILE A 1 107 ? 7.473 -1.215 18.467 1.00 97.38 107 ILE A O 1
ATOM 883 N N . LYS A 1 108 ? 9.538 -1.789 17.784 1.00 97.38 108 LYS A N 1
ATOM 884 C CA . LYS A 1 108 ? 10.076 -1.981 19.139 1.00 97.38 108 LYS A CA 1
ATOM 885 C C . LYS A 1 108 ? 10.053 -0.683 19.944 1.00 97.38 108 LYS A C 1
ATOM 887 O O . LYS A 1 108 ? 9.595 -0.709 21.085 1.00 97.38 108 LYS A O 1
ATOM 892 N N . GLU A 1 109 ? 10.460 0.438 19.352 1.00 98.25 109 GLU A N 1
ATOM 893 C CA . GLU A 1 109 ? 10.421 1.760 19.991 1.00 98.25 109 GLU A CA 1
ATOM 894 C C . GLU A 1 109 ? 9.000 2.150 20.413 1.00 98.25 109 GLU A C 1
ATOM 896 O O . GLU A 1 109 ? 8.769 2.488 21.576 1.00 98.25 109 GLU A O 1
ATOM 901 N N . ARG A 1 110 ? 8.013 2.022 19.513 1.00 97.62 110 ARG A N 1
ATOM 902 C CA . ARG A 1 110 ? 6.604 2.307 19.847 1.00 97.62 110 ARG A CA 1
ATOM 903 C C . ARG A 1 110 ? 6.083 1.410 20.965 1.00 97.62 110 ARG A C 1
ATOM 905 O O . ARG A 1 110 ? 5.408 1.890 21.871 1.00 97.62 110 ARG A O 1
ATOM 912 N N . ASN A 1 111 ? 6.415 0.120 20.934 1.00 95.31 111 ASN A N 1
ATOM 913 C CA . ASN A 1 111 ? 6.045 -0.806 22.003 1.00 95.31 111 ASN A CA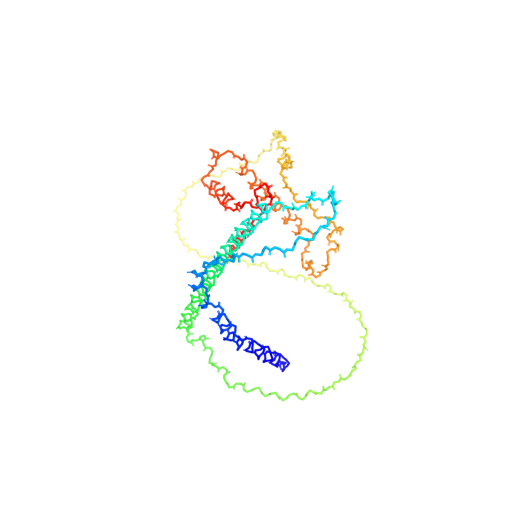 1
ATOM 914 C C . ASN A 1 111 ? 6.709 -0.449 23.338 1.00 95.31 111 ASN A C 1
ATOM 916 O O . ASN A 1 111 ? 6.079 -0.589 24.384 1.00 95.31 111 ASN A O 1
ATOM 920 N N . CYS A 1 112 ? 7.957 0.025 23.319 1.00 97.62 112 CYS A N 1
ATOM 921 C CA . CYS A 1 112 ? 8.643 0.517 24.511 1.00 97.62 112 CYS A CA 1
ATOM 922 C C . CYS A 1 112 ? 7.912 1.731 25.103 1.00 97.62 112 CYS A C 1
ATOM 924 O O . CYS A 1 112 ? 7.572 1.727 26.285 1.00 97.62 112 CYS A O 1
ATOM 926 N N . HIS A 1 113 ? 7.563 2.709 24.264 1.00 97.75 113 HIS A N 1
ATOM 927 C CA . HIS A 1 113 ? 6.808 3.890 24.680 1.00 97.75 113 HIS A CA 1
ATOM 928 C C . HIS A 1 113 ? 5.427 3.530 25.255 1.00 97.75 113 HIS A C 1
ATOM 930 O O . HIS A 1 113 ? 5.037 4.029 26.310 1.00 97.75 113 HIS A O 1
ATOM 936 N N . LEU A 1 114 ? 4.699 2.609 24.612 1.00 97.81 114 LEU A N 1
ATOM 937 C CA . LEU A 1 114 ? 3.419 2.110 25.125 1.00 97.81 114 LEU A CA 1
ATOM 938 C C . LEU A 1 114 ? 3.580 1.429 26.490 1.00 97.81 114 LEU A C 1
ATOM 940 O O . LEU A 1 114 ? 2.792 1.690 27.395 1.00 97.81 114 LEU A O 1
ATOM 944 N N . LYS A 1 115 ? 4.615 0.599 26.673 1.00 97.31 115 LYS A N 1
ATOM 945 C CA . LYS A 1 115 ? 4.914 -0.022 27.974 1.00 97.31 115 LYS A CA 1
ATOM 946 C C . LYS A 1 115 ? 5.218 1.021 29.044 1.00 97.31 115 LYS A C 1
ATOM 948 O O . LYS A 1 115 ? 4.686 0.916 30.144 1.00 97.31 115 LYS A O 1
ATOM 953 N N . GLN A 1 116 ? 6.020 2.034 28.722 1.00 98.12 116 GLN A N 1
ATOM 954 C CA . GLN A 1 116 ? 6.327 3.128 29.642 1.00 98.12 116 GLN A CA 1
ATOM 955 C C . GLN A 1 116 ? 5.056 3.882 30.054 1.00 98.12 116 GLN A C 1
ATOM 957 O O . GLN A 1 116 ? 4.850 4.133 31.239 1.00 98.12 116 GLN A O 1
ATOM 962 N N . HIS A 1 117 ? 4.168 4.173 29.100 1.00 97.81 117 HIS A N 1
ATOM 963 C CA . HIS A 1 117 ? 2.887 4.819 29.373 1.00 97.81 117 HIS A CA 1
ATOM 964 C C . HIS A 1 117 ? 1.974 3.952 30.254 1.00 97.81 117 HIS A C 1
ATOM 966 O O . HIS A 1 117 ? 1.336 4.459 31.174 1.00 97.81 117 HIS A O 1
ATOM 972 N N . LEU A 1 118 ? 1.939 2.636 30.027 1.00 96.38 118 LEU A N 1
ATOM 973 C CA . LEU A 1 118 ? 1.193 1.705 30.878 1.00 96.38 118 LEU A CA 1
ATOM 974 C C . LEU A 1 118 ? 1.756 1.643 32.305 1.00 96.38 118 LEU A C 1
ATOM 976 O O . LEU A 1 118 ? 0.972 1.613 33.253 1.00 96.38 118 LEU A O 1
ATOM 980 N N . CYS A 1 119 ? 3.082 1.661 32.477 1.00 97.00 119 CYS A N 1
ATOM 981 C CA . CYS A 1 119 ? 3.708 1.754 33.799 1.00 97.00 119 CYS A CA 1
ATOM 982 C C . CYS A 1 119 ? 3.340 3.067 34.498 1.00 97.00 119 CYS A C 1
ATOM 984 O O . CYS A 1 119 ? 2.905 3.035 35.646 1.00 97.00 119 CYS A O 1
ATOM 986 N N . TYR A 1 120 ? 3.417 4.194 33.786 1.00 97.88 120 TYR A N 1
ATOM 987 C CA . TYR A 1 120 ? 3.016 5.495 34.318 1.00 97.88 120 TYR A CA 1
ATOM 988 C C . TYR A 1 120 ? 1.551 5.500 34.761 1.00 97.88 120 TYR A C 1
ATOM 990 O O . TYR A 1 120 ? 1.256 5.908 35.881 1.00 97.88 120 TYR A O 1
ATOM 998 N N . ILE A 1 121 ? 0.633 5.000 33.922 1.00 96.38 121 ILE A N 1
ATOM 999 C CA . ILE A 1 121 ? -0.779 4.878 34.299 1.00 96.38 121 ILE A CA 1
ATOM 1000 C C . ILE A 1 121 ? -0.891 4.043 35.567 1.00 96.38 121 ILE A C 1
ATOM 1002 O O . ILE A 1 121 ? -1.490 4.522 36.518 1.00 96.38 121 ILE A O 1
ATOM 1006 N N . LYS A 1 122 ? -0.289 2.846 35.604 1.00 93.56 122 LYS A N 1
ATOM 1007 C CA . LYS A 1 122 ? -0.342 1.921 36.747 1.00 93.56 122 LYS A CA 1
ATOM 1008 C C . LYS A 1 122 ? 0.104 2.576 38.058 1.00 93.56 122 LYS A C 1
ATOM 1010 O O . LYS A 1 122 ? -0.528 2.345 39.082 1.00 93.56 122 LYS A O 1
ATOM 1015 N N . GLU A 1 123 ? 1.166 3.373 38.023 1.00 95.69 123 GLU A N 1
ATOM 1016 C CA . GLU A 1 123 ? 1.700 4.083 39.193 1.00 95.69 123 GLU A CA 1
ATOM 1017 C C . GLU A 1 123 ? 0.826 5.266 39.628 1.00 95.69 123 GLU A C 1
ATOM 1019 O O . GLU A 1 123 ? 0.805 5.613 40.806 1.00 95.69 123 GLU A O 1
ATOM 1024 N N . ASN A 1 124 ? 0.080 5.862 38.696 1.00 96.06 124 ASN A N 1
ATOM 1025 C CA . ASN A 1 124 ? -0.764 7.031 38.942 1.00 96.06 124 ASN A CA 1
ATOM 1026 C C . ASN A 1 124 ? -2.259 6.694 39.056 1.00 96.06 124 ASN A C 1
ATOM 1028 O O . ASN A 1 124 ? -3.077 7.609 39.162 1.00 96.06 124 ASN A O 1
ATOM 1032 N N . ILE A 1 125 ? -2.652 5.412 39.048 1.00 94.38 125 ILE A N 1
ATOM 1033 C CA . ILE A 1 125 ? -4.044 5.034 39.319 1.00 94.38 125 ILE A CA 1
ATOM 1034 C C . ILE A 1 125 ? -4.336 5.348 40.790 1.00 94.38 125 ILE A C 1
ATOM 1036 O O . ILE A 1 125 ? -3.672 4.798 41.672 1.00 94.38 125 ILE A O 1
ATOM 1040 N N . PRO A 1 126 ? -5.345 6.182 41.094 1.00 92.56 126 PRO A N 1
ATOM 1041 C CA . PRO A 1 126 ? -5.754 6.409 42.468 1.00 92.56 126 PRO A CA 1
ATOM 1042 C C . PRO A 1 126 ? -6.137 5.090 43.147 1.00 92.56 126 PRO A C 1
ATOM 1044 O O . PRO A 1 126 ? -6.916 4.302 42.606 1.00 92.56 126 PRO A O 1
ATOM 1047 N N . SER A 1 127 ? -5.641 4.871 44.362 1.00 83.50 127 SER A N 1
ATOM 1048 C CA . SER A 1 127 ? -5.824 3.627 45.127 1.00 83.50 127 SER A CA 1
ATOM 1049 C C . SER A 1 127 ? -7.288 3.237 45.390 1.00 83.50 127 SER A C 1
ATOM 1051 O O . SER A 1 127 ? -7.569 2.090 45.726 1.00 83.50 127 SER A O 1
ATOM 1053 N N . PHE A 1 128 ? -8.245 4.154 45.209 1.00 85.00 128 PHE A N 1
ATOM 1054 C CA . PHE A 1 128 ? -9.676 3.855 45.317 1.00 85.00 128 PHE A CA 1
ATOM 1055 C C . PHE A 1 128 ? -10.256 3.119 44.092 1.00 85.00 128 PHE A C 1
ATOM 1057 O O . PHE A 1 128 ? -11.332 2.537 44.201 1.00 85.00 128 PHE A O 1
ATOM 1064 N N . LEU A 1 129 ? -9.566 3.125 42.942 1.00 78.62 129 LEU A N 1
ATOM 1065 C CA . LEU A 1 129 ? -9.975 2.400 41.727 1.00 78.62 129 LEU A CA 1
ATOM 1066 C C . LEU A 1 129 ? -9.357 1.006 41.623 1.00 78.62 129 LEU A C 1
ATOM 1068 O O . LEU A 1 129 ? -9.876 0.158 40.899 1.00 78.62 129 LEU A O 1
ATOM 1072 N N . THR A 1 130 ? -8.265 0.745 42.341 1.00 67.44 130 THR A N 1
ATOM 1073 C CA . THR A 1 130 ? -7.725 -0.606 42.479 1.00 67.44 130 THR A CA 1
ATOM 1074 C C . THR A 1 130 ? -8.651 -1.391 43.400 1.00 67.44 130 THR A C 1
ATOM 1076 O O . THR A 1 130 ? -8.459 -1.440 44.615 1.00 67.44 130 THR A O 1
ATOM 1079 N N . THR A 1 131 ? -9.714 -1.959 42.829 1.00 59.59 131 THR A N 1
ATOM 1080 C CA . THR A 1 131 ? -10.572 -2.921 43.519 1.00 59.59 131 THR A CA 1
ATOM 1081 C C . THR A 1 131 ? -9.676 -4.011 44.088 1.00 59.59 131 THR A C 1
ATOM 1083 O O . THR A 1 131 ? -8.927 -4.634 43.332 1.00 59.59 131 THR A O 1
ATOM 1086 N N . LYS A 1 132 ? -9.722 -4.191 45.415 1.00 64.56 132 LYS A N 1
ATOM 1087 C CA . LYS A 1 132 ? -9.046 -5.275 46.139 1.00 64.56 132 LYS A CA 1
ATOM 1088 C C . LYS A 1 132 ? -9.144 -6.556 45.316 1.00 64.56 132 LYS A C 1
ATOM 1090 O O . LYS A 1 132 ? -10.235 -6.880 44.844 1.00 64.56 132 LYS A O 1
ATOM 1095 N N . SER A 1 133 ? -8.004 -7.209 45.101 1.00 58.19 133 SER A N 1
ATOM 1096 C CA . SER A 1 133 ? -7.913 -8.421 44.302 1.00 58.19 133 SER A CA 1
ATOM 1097 C C . SER A 1 133 ? -9.024 -9.388 44.710 1.00 58.19 133 SER A C 1
ATOM 1099 O O . SER A 1 133 ? -9.195 -9.732 45.878 1.00 58.19 133 SER A O 1
ATOM 1101 N N . VAL A 1 134 ? -9.822 -9.801 43.729 1.00 59.31 134 VAL A N 1
ATOM 1102 C CA . VAL A 1 134 ? -10.703 -10.963 43.851 1.00 59.31 134 VAL A CA 1
ATOM 1103 C C . VAL A 1 134 ? -9.795 -12.193 43.768 1.00 59.31 134 VAL A C 1
ATOM 1105 O O . VAL A 1 134 ? -9.807 -12.916 42.781 1.00 59.31 134 VAL A O 1
ATOM 1108 N N . GLU A 1 135 ? -8.920 -12.375 44.757 1.00 60.56 135 GLU A N 1
ATOM 1109 C CA . GLU A 1 135 ? -8.087 -13.578 44.889 1.00 60.56 135 GLU A CA 1
ATOM 1110 C C . GLU A 1 135 ? -8.772 -14.659 45.746 1.00 60.56 135 GLU A C 1
ATOM 1112 O O . GLU A 1 135 ? -8.354 -15.808 45.695 1.00 60.56 135 GLU A O 1
ATOM 1117 N N . ASP A 1 136 ? -9.909 -14.354 46.393 1.00 49.66 136 ASP A N 1
ATOM 1118 C CA . ASP A 1 136 ? -10.620 -15.283 47.295 1.00 49.66 136 ASP A CA 1
ATOM 1119 C C . ASP A 1 136 ? -12.069 -15.629 46.887 1.00 49.66 136 ASP A C 1
ATOM 1121 O O . ASP A 1 136 ? -12.893 -15.998 47.724 1.00 49.66 136 ASP A O 1
ATOM 1125 N N . CYS A 1 137 ? -12.420 -15.576 45.600 1.00 44.50 137 CYS A N 1
ATOM 1126 C CA . CYS A 1 137 ? -13.663 -16.206 45.130 1.00 44.50 137 CYS A CA 1
ATOM 1127 C C . CYS A 1 137 ? -13.355 -17.575 44.523 1.00 44.50 137 CYS A C 1
ATOM 1129 O O . CYS A 1 137 ? -13.240 -17.723 43.306 1.00 44.50 137 CYS A O 1
ATOM 1131 N N . GLN A 1 138 ? -13.249 -18.594 45.382 1.00 57.97 138 GLN A N 1
ATOM 1132 C CA . GLN A 1 138 ? -13.330 -19.981 44.932 1.00 57.97 138 GLN A CA 1
ATOM 1133 C C . GLN A 1 138 ? -14.665 -20.208 44.201 1.00 57.97 138 GLN A C 1
ATOM 1135 O O . GLN A 1 138 ? -15.727 -19.937 44.770 1.00 57.97 138 GLN A O 1
ATOM 1140 N N . PRO A 1 139 ? -14.663 -20.734 42.965 1.00 50.69 139 PRO A N 1
ATOM 1141 C CA . PRO A 1 139 ? -15.897 -21.109 42.301 1.00 50.69 139 PRO A CA 1
ATOM 1142 C C . PRO A 1 139 ? -16.451 -22.376 42.961 1.00 50.69 139 PRO A C 1
ATOM 1144 O O . PRO A 1 139 ? -15.978 -23.483 42.704 1.00 50.69 139 PRO A O 1
ATOM 1147 N N . GLN A 1 140 ? -17.494 -22.235 43.781 1.00 52.72 140 GLN A N 1
ATOM 1148 C CA . GLN A 1 140 ? -18.357 -23.362 44.136 1.00 52.72 140 GLN A CA 1
ATOM 1149 C C . GLN A 1 140 ? -19.187 -23.769 42.909 1.00 52.72 140 GLN A C 1
ATOM 1151 O O . GLN A 1 140 ? -20.368 -23.458 42.782 1.00 52.72 140 GLN A O 1
ATOM 1156 N N . ASN A 1 141 ? -18.549 -24.482 41.980 1.00 49.09 141 ASN A N 1
ATOM 1157 C CA . ASN A 1 141 ? -19.226 -25.201 40.910 1.00 49.09 141 ASN A CA 1
ATOM 1158 C C . ASN A 1 141 ? -19.808 -26.498 41.477 1.00 49.09 141 ASN A C 1
ATOM 1160 O O . ASN A 1 141 ? -19.186 -27.553 41.413 1.00 49.09 141 ASN A O 1
ATOM 1164 N N . ASN A 1 142 ? -21.022 -26.411 42.015 1.00 54.91 142 ASN A N 1
ATOM 1165 C CA . ASN A 1 142 ? -21.854 -27.573 42.307 1.00 54.91 142 ASN A CA 1
ATOM 1166 C C . ASN A 1 142 ? -23.200 -27.419 41.586 1.00 54.91 142 ASN A C 1
ATOM 1168 O O . ASN A 1 142 ? -24.247 -27.225 42.196 1.00 54.91 142 ASN A O 1
ATOM 1172 N N . VAL A 1 143 ? -23.172 -27.494 40.253 1.00 45.56 143 VAL A N 1
ATOM 1173 C CA . VAL A 1 143 ? -24.381 -27.699 39.447 1.00 45.56 143 VAL A CA 1
ATOM 1174 C C . VAL A 1 143 ? -24.226 -29.026 38.720 1.00 45.56 143 VAL A C 1
ATOM 1176 O O . VAL A 1 143 ? -23.489 -29.150 37.744 1.00 45.56 143 VAL A O 1
ATOM 1179 N N . LYS A 1 144 ? -24.924 -30.041 39.240 1.00 48.62 144 LYS A N 1
ATOM 1180 C CA . LYS A 1 144 ? -25.154 -31.321 38.570 1.00 48.62 144 LYS A CA 1
ATOM 1181 C C . LYS A 1 144 ? -25.863 -31.044 37.243 1.00 48.62 144 LYS A C 1
ATOM 1183 O O . LYS A 1 144 ? -27.036 -30.681 37.229 1.00 48.62 144 LYS A O 1
ATOM 1188 N N . VAL A 1 145 ? -25.150 -31.227 36.136 1.00 40.38 145 VAL A N 1
ATOM 1189 C CA . VAL A 1 145 ? -25.726 -31.226 34.790 1.00 40.38 145 VAL A CA 1
ATOM 1190 C C . VAL A 1 145 ? -26.508 -32.528 34.619 1.00 40.38 145 VAL A C 1
ATOM 1192 O O . VAL A 1 145 ? -25.946 -33.579 34.317 1.00 40.38 145 VAL A O 1
ATOM 1195 N N . ALA A 1 146 ? -27.817 -32.460 34.853 1.00 42.00 146 ALA A N 1
ATOM 1196 C CA . ALA A 1 146 ? -28.753 -33.453 34.356 1.00 42.00 146 ALA A CA 1
ATOM 1197 C C . ALA A 1 146 ? -28.999 -33.180 32.867 1.00 42.00 146 ALA A C 1
ATOM 1199 O O . ALA A 1 146 ? -29.466 -32.115 32.472 1.00 42.00 146 ALA A O 1
ATOM 1200 N N . ASN A 1 147 ? -28.641 -34.164 32.054 1.00 48.16 147 ASN A N 1
ATOM 1201 C CA . ASN A 1 147 ? -28.949 -34.271 30.636 1.00 48.16 147 ASN A CA 1
ATOM 1202 C C . ASN A 1 147 ? -30.475 -34.373 30.420 1.00 48.16 147 ASN A C 1
ATOM 1204 O O . ASN A 1 147 ? -31.113 -35.166 31.119 1.00 48.16 147 ASN A O 1
ATOM 1208 N N . PRO A 1 148 ? -31.052 -33.699 29.408 1.00 48.09 148 PRO A N 1
ATOM 1209 C CA . PRO A 1 148 ? -32.184 -34.297 28.715 1.00 48.09 148 PRO A CA 1
ATOM 1210 C C . PRO A 1 148 ? -32.008 -34.295 27.190 1.00 48.09 148 PRO A C 1
ATOM 1212 O O . PRO A 1 148 ? -31.799 -33.274 26.537 1.00 48.09 148 PRO A O 1
ATOM 1215 N N . LYS A 1 149 ? -32.166 -35.498 26.631 1.00 42.91 149 LYS A N 1
ATOM 1216 C CA . LYS A 1 149 ? -32.450 -35.765 25.220 1.00 42.91 149 LYS A CA 1
ATOM 1217 C C . LYS A 1 149 ? -33.829 -35.216 24.826 1.00 42.91 149 LYS A C 1
ATOM 1219 O O . LYS A 1 149 ? -34.757 -35.273 25.632 1.00 42.91 149 LYS A O 1
ATOM 1224 N N . SER A 1 150 ? -33.986 -34.972 23.515 1.00 41.12 150 SER A N 1
ATOM 1225 C CA . SER A 1 150 ? -35.245 -34.879 22.730 1.00 41.12 150 SER A CA 1
ATOM 1226 C C . SER A 1 150 ? -36.142 -33.656 23.024 1.00 41.12 150 SER A C 1
ATOM 1228 O O . SER A 1 150 ? -36.228 -33.225 24.157 1.00 41.12 150 SER A O 1
ATOM 1230 N N . LYS A 1 151 ? -36.868 -33.028 22.086 1.00 38.78 151 LYS A N 1
ATOM 1231 C CA . LYS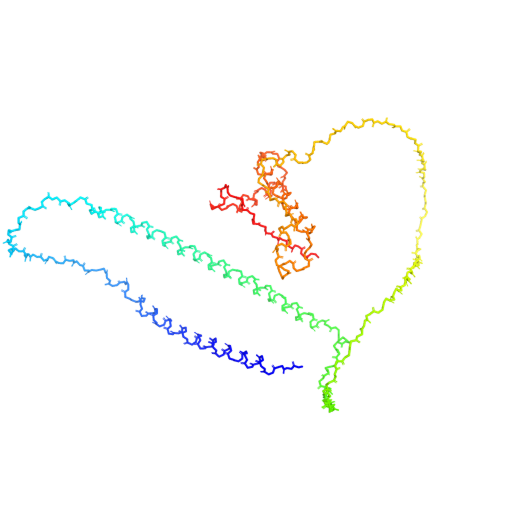 A 1 151 ? -37.453 -33.439 20.793 1.00 38.78 151 LYS A CA 1
ATOM 1232 C C . LYS A 1 151 ? -37.877 -32.173 20.011 1.00 38.78 151 LYS A C 1
ATOM 1234 O O . LYS A 1 151 ? -38.096 -31.126 20.610 1.00 38.78 151 LYS A O 1
ATOM 1239 N N . ALA A 1 152 ? -38.033 -32.316 18.696 1.00 45.84 152 ALA A N 1
ATOM 1240 C CA . ALA A 1 152 ? -38.612 -31.337 17.774 1.00 45.84 152 ALA A CA 1
ATOM 1241 C C . ALA A 1 152 ? -40.053 -30.928 18.135 1.00 45.84 152 ALA A C 1
ATOM 1243 O O . ALA A 1 152 ? -40.831 -31.821 18.453 1.00 45.84 152 ALA A O 1
ATOM 1244 N N . VAL A 1 153 ? -40.407 -29.641 17.972 1.00 40.28 153 VAL A N 1
ATOM 1245 C CA . VAL A 1 153 ? -41.728 -29.160 17.505 1.00 40.28 153 VAL A CA 1
ATOM 1246 C C . VAL A 1 153 ? -41.573 -27.794 16.815 1.00 40.28 153 VAL A C 1
ATOM 1248 O O . VAL A 1 153 ? -40.905 -26.882 17.293 1.00 40.28 153 VAL A O 1
ATOM 1251 N N . GLU A 1 154 ? -42.225 -27.725 15.667 1.00 44.84 154 GLU A N 1
ATOM 1252 C CA . GLU A 1 154 ? -42.463 -26.654 14.708 1.00 44.84 154 GLU A CA 1
ATOM 1253 C C . GLU A 1 154 ? -43.433 -25.579 15.257 1.00 44.84 154 GLU A C 1
ATOM 1255 O O . GLU A 1 154 ? -44.514 -25.925 15.728 1.00 44.84 154 GLU A O 1
ATOM 1260 N N . ALA A 1 155 ? -43.106 -24.277 15.178 1.00 39.50 155 ALA A N 1
ATOM 1261 C CA . ALA A 1 155 ? -44.105 -23.199 15.292 1.00 39.50 155 ALA A CA 1
ATOM 1262 C C . ALA A 1 155 ? -43.613 -21.835 14.756 1.00 39.50 155 ALA A C 1
ATOM 1264 O O . ALA A 1 155 ? -42.544 -21.342 15.102 1.00 39.50 155 ALA A O 1
ATOM 1265 N N . LYS A 1 156 ? -44.471 -21.234 13.923 1.00 46.66 156 LYS A N 1
ATOM 1266 C CA . LYS A 1 156 ? -44.412 -19.927 13.236 1.00 46.66 156 LYS A CA 1
ATOM 1267 C C . LYS A 1 156 ? -44.101 -18.723 14.150 1.00 46.66 156 LYS A C 1
ATOM 1269 O O . LYS A 1 156 ? -44.608 -18.695 15.271 1.00 46.66 156 LYS A O 1
ATOM 1274 N N . PRO A 1 157 ? -43.484 -17.635 13.645 1.00 45.81 157 PRO A N 1
ATOM 1275 C CA . PRO A 1 157 ? -43.560 -16.334 14.300 1.00 45.81 157 PRO A CA 1
ATOM 1276 C C . PRO A 1 157 ? -44.792 -15.540 13.832 1.00 45.81 157 PRO A C 1
ATOM 1278 O O . PRO A 1 157 ? -44.998 -15.302 12.640 1.00 45.81 157 PRO A O 1
ATOM 1281 N N . LYS A 1 158 ? -45.612 -15.119 14.802 1.00 42.16 158 LYS A N 1
ATOM 1282 C CA . LYS A 1 158 ? -46.620 -14.067 14.645 1.00 42.16 158 LYS A CA 1
ATOM 1283 C C . LYS A 1 158 ? -45.966 -12.696 14.839 1.00 42.16 158 LYS A C 1
ATOM 1285 O O . LYS A 1 158 ? -45.227 -12.474 15.791 1.00 42.16 158 LYS A O 1
ATOM 1290 N N . ASN A 1 159 ? -46.321 -11.813 13.918 1.00 38.47 159 ASN A N 1
ATOM 1291 C CA . ASN A 1 159 ? -46.301 -10.355 13.953 1.00 38.47 159 ASN A CA 1
ATOM 1292 C C . ASN A 1 159 ? -46.683 -9.750 15.324 1.00 38.47 159 ASN A C 1
ATOM 1294 O O . ASN A 1 159 ? -47.762 -10.084 15.808 1.00 38.47 159 ASN A O 1
ATOM 1298 N N . VAL A 1 160 ? -45.865 -8.837 15.875 1.00 41.91 160 VAL A N 1
ATOM 1299 C CA . VAL A 1 160 ? -46.298 -7.723 16.751 1.00 41.91 160 VAL A CA 1
ATOM 1300 C C . VAL A 1 160 ? -45.345 -6.528 16.579 1.00 41.91 160 VAL A C 1
ATOM 1302 O O . VAL A 1 160 ? -44.245 -6.470 17.123 1.00 41.91 160 VAL A O 1
ATOM 1305 N N . GLU A 1 161 ? -45.824 -5.586 15.779 1.00 43.78 161 GLU A N 1
ATOM 1306 C CA . GLU A 1 161 ? -45.693 -4.133 15.878 1.00 43.78 161 GLU A CA 1
ATOM 1307 C C . GLU A 1 161 ? -45.588 -3.611 17.326 1.00 43.78 161 GLU A C 1
ATOM 1309 O O . GLU A 1 161 ? -46.434 -3.930 18.157 1.00 43.78 161 GLU A O 1
ATOM 1314 N N . ASN A 1 162 ? -44.610 -2.751 17.641 1.00 40.00 162 ASN A N 1
ATOM 1315 C CA . ASN A 1 162 ? -44.833 -1.775 18.708 1.00 40.00 162 ASN A CA 1
ATOM 1316 C C . ASN A 1 162 ? -44.003 -0.498 18.585 1.00 40.00 162 ASN A C 1
ATOM 1318 O O . ASN A 1 162 ? -42.824 -0.485 18.237 1.00 40.00 162 ASN A O 1
ATOM 1322 N N . ALA A 1 163 ? -44.709 0.588 18.868 1.00 37.25 163 ALA A N 1
ATOM 1323 C CA . ALA A 1 163 ? -44.406 1.959 18.536 1.00 37.25 163 ALA A CA 1
ATOM 1324 C C . ALA A 1 163 ? -43.709 2.738 19.669 1.00 37.25 163 ALA A C 1
ATOM 1326 O O . ALA A 1 163 ? -43.871 2.436 20.846 1.00 37.25 163 ALA A O 1
ATOM 1327 N N . LYS A 1 164 ? -43.048 3.828 19.247 1.00 40.94 164 LYS A N 1
ATOM 1328 C CA . LYS A 1 164 ? -42.940 5.167 19.873 1.00 40.94 164 LYS A CA 1
ATOM 1329 C C . LYS A 1 164 ? -42.541 5.301 21.355 1.00 40.94 164 LYS A C 1
ATOM 1331 O O . LYS A 1 164 ? -43.276 4.911 22.252 1.00 40.94 164 LYS A O 1
ATOM 1336 N N . LYS A 1 165 ? -41.514 6.136 21.577 1.00 40.44 165 LYS A N 1
ATOM 1337 C CA . LYS A 1 165 ? -41.427 7.245 22.570 1.00 40.44 165 LYS A CA 1
ATOM 1338 C C . LYS A 1 165 ? -40.124 8.008 22.265 1.00 40.44 165 LYS A C 1
ATOM 1340 O O . LYS A 1 165 ? -39.067 7.400 22.300 1.00 40.44 165 LYS A O 1
ATOM 1345 N N . VAL A 1 166 ? -40.095 9.227 21.710 1.00 43.09 166 VAL A N 1
ATOM 1346 C CA . VAL A 1 166 ? -40.541 10.549 22.212 1.00 43.09 166 VAL A CA 1
ATOM 1347 C C . VAL A 1 166 ? -40.032 10.852 23.621 1.00 43.09 166 VAL A C 1
ATOM 1349 O O . VAL A 1 166 ? -40.708 10.493 24.574 1.00 43.09 166 VAL A O 1
ATOM 1352 N N . VAL A 1 167 ? -38.917 11.593 23.724 1.00 40.81 167 VAL A N 1
ATOM 1353 C CA . VAL A 1 167 ? -38.645 12.564 24.804 1.00 40.81 167 VAL A CA 1
ATOM 1354 C C . VAL A 1 167 ? -37.795 13.724 24.245 1.00 40.81 167 VAL A C 1
ATOM 1356 O O . VAL A 1 167 ? -36.611 13.573 23.965 1.00 40.81 167 VAL A O 1
ATOM 1359 N N . LYS A 1 168 ? -38.430 14.891 24.071 1.00 38.78 168 LYS A N 1
ATOM 1360 C CA . LYS A 1 168 ? -37.819 16.234 24.181 1.00 38.78 168 LYS A CA 1
ATOM 1361 C C . LYS A 1 168 ? -37.789 16.601 25.670 1.00 38.78 168 LYS A C 1
ATOM 1363 O O . LYS A 1 168 ? -38.712 16.167 26.353 1.00 38.78 168 LYS A O 1
ATOM 1368 N N . THR A 1 169 ? -36.836 17.433 26.120 1.00 31.59 169 THR A N 1
ATOM 1369 C CA . THR A 1 169 ? -36.964 18.560 27.100 1.00 31.59 169 THR A CA 1
ATOM 1370 C C . THR A 1 169 ? -35.539 18.965 27.556 1.00 31.59 169 THR A C 1
ATOM 1372 O O . THR A 1 169 ? -34.811 18.105 28.025 1.00 31.59 169 THR A O 1
ATOM 1375 N N . THR A 1 170 ? -34.960 20.116 27.183 1.00 33.72 170 THR A N 1
ATOM 1376 C CA . THR A 1 170 ? -35.111 21.518 27.668 1.00 33.72 170 THR A CA 1
ATOM 1377 C C . THR A 1 170 ? -34.098 21.919 28.766 1.00 33.72 170 THR A C 1
ATOM 1379 O O . THR A 1 170 ? -34.051 21.339 29.841 1.00 33.72 170 THR A O 1
ATOM 1382 N N . THR A 1 171 ? -33.326 22.955 28.413 1.00 30.05 171 THR A N 1
ATOM 1383 C CA . THR A 1 171 ? -32.506 23.966 29.128 1.00 30.05 171 THR A CA 1
ATOM 1384 C C . THR A 1 171 ? -32.518 24.124 30.658 1.00 30.05 171 THR A C 1
ATOM 1386 O O . THR A 1 171 ? -33.580 24.155 31.271 1.00 30.05 171 THR A O 1
ATOM 1389 N N . MET A 1 172 ? -31.353 24.540 31.188 1.00 36.16 172 MET A N 1
ATOM 1390 C CA . MET A 1 172 ? -31.183 25.448 32.342 1.00 36.16 172 MET A CA 1
ATOM 1391 C C . MET A 1 172 ? -30.131 26.539 32.019 1.00 36.16 172 MET A C 1
ATOM 1393 O O . MET A 1 172 ? -29.165 26.279 31.305 1.00 36.16 172 MET A O 1
ATOM 1397 N N . LYS A 1 173 ? -30.380 27.765 32.503 1.00 37.00 173 LYS A N 1
ATOM 1398 C CA . LYS A 1 173 ? -29.621 29.027 32.337 1.00 37.00 173 LYS A CA 1
ATOM 1399 C C . LYS A 1 173 ? -28.839 29.365 33.617 1.00 37.00 173 LYS A C 1
ATOM 1401 O O . LYS A 1 173 ? -29.404 29.175 34.686 1.00 37.00 173 LYS A O 1
ATOM 1406 N N . GLU A 1 174 ? -27.705 30.066 33.498 1.00 35.66 174 GLU A N 1
ATOM 1407 C CA . GLU A 1 174 ? -27.137 30.959 34.540 1.00 35.66 174 GLU A CA 1
ATOM 1408 C C . GLU A 1 174 ? -26.173 31.973 33.865 1.00 35.66 174 GLU A C 1
ATOM 1410 O O . GLU A 1 174 ? -25.245 31.562 33.182 1.00 35.66 174 GLU A O 1
ATOM 1415 N N . LYS A 1 175 ? -26.582 33.228 33.605 1.00 37.28 175 LYS A N 1
ATOM 1416 C CA . LYS A 1 175 ? -26.395 34.494 34.363 1.00 37.28 175 LYS A CA 1
ATOM 1417 C C . LYS A 1 175 ? -24.936 34.938 34.598 1.00 37.28 175 LYS A C 1
ATOM 1419 O O . LYS A 1 175 ? -24.256 34.379 35.444 1.00 37.28 175 LYS A O 1
ATOM 1424 N N . THR A 1 176 ? -24.529 36.035 33.946 1.00 34.78 176 THR A N 1
ATOM 1425 C CA . THR A 1 176 ? -23.944 37.250 34.574 1.00 34.78 176 THR A CA 1
ATOM 1426 C C . THR A 1 176 ? -23.790 38.392 33.552 1.00 34.78 176 THR A C 1
ATOM 1428 O O . THR A 1 176 ? -23.877 38.187 32.344 1.00 34.78 176 THR A O 1
ATOM 1431 N N . ASP A 1 177 ? -23.700 39.608 34.085 1.00 39.56 177 ASP A N 1
ATOM 1432 C CA . ASP A 1 177 ? -24.184 40.894 33.572 1.00 39.56 177 ASP A CA 1
ATOM 1433 C C . ASP A 1 177 ? -23.226 41.709 32.672 1.00 39.56 177 ASP A C 1
ATOM 1435 O O . ASP A 1 177 ? -22.025 41.715 32.909 1.00 39.56 177 ASP A O 1
ATOM 1439 N N . ALA A 1 178 ? -23.774 42.482 31.710 1.00 41.47 178 ALA A N 1
ATOM 1440 C CA . ALA A 1 178 ? -23.488 43.920 31.466 1.00 41.47 178 ALA A CA 1
ATOM 1441 C C . ALA A 1 178 ? -24.157 44.465 30.167 1.00 41.47 178 ALA A C 1
ATOM 1443 O O . ALA A 1 178 ? -24.175 43.829 29.119 1.00 41.47 178 ALA A O 1
ATOM 1444 N N . LYS A 1 179 ? -24.725 45.676 30.268 1.00 49.03 179 LYS A N 1
ATOM 1445 C CA . LYS A 1 179 ? -25.496 46.511 29.299 1.00 49.03 179 LYS A CA 1
ATOM 1446 C C . LYS A 1 179 ? -24.526 47.443 28.476 1.00 49.03 179 LYS A C 1
ATOM 1448 O O . LYS A 1 179 ? -23.408 47.612 28.943 1.00 49.03 179 LYS A O 1
ATOM 1453 N N . PRO A 1 180 ? -24.935 48.265 27.461 1.00 47.69 180 PRO A N 1
ATOM 1454 C CA . PRO A 1 180 ? -25.697 47.945 26.233 1.00 47.69 180 PRO A CA 1
ATOM 1455 C C . PRO A 1 180 ? -25.479 48.830 24.951 1.00 47.69 180 PRO A C 1
ATOM 1457 O O . PRO A 1 180 ? -24.886 49.900 25.004 1.00 47.69 180 PRO A O 1
ATOM 1460 N N . GLN A 1 181 ? -26.199 48.440 23.872 1.00 51.12 181 GLN A N 1
ATOM 1461 C CA . GLN A 1 181 ? -26.810 49.243 22.766 1.00 51.12 181 GLN A CA 1
ATOM 1462 C C . GLN A 1 181 ? -25.949 49.720 21.560 1.00 51.12 181 GLN A C 1
ATOM 1464 O O . GLN A 1 181 ? -24.767 49.983 21.730 1.00 51.12 181 GLN A O 1
ATOM 1469 N N . PRO A 1 182 ? -26.550 50.029 20.372 1.00 45.84 182 PRO A N 1
ATOM 1470 C CA . PRO A 1 182 ? -27.748 49.471 19.692 1.00 45.84 182 PRO A CA 1
ATOM 1471 C C . PRO A 1 182 ? -27.606 49.343 18.133 1.00 45.84 182 PRO A C 1
ATOM 1473 O O . PRO A 1 182 ? -26.573 49.681 17.569 1.00 45.84 182 PRO A O 1
ATOM 1476 N N . ARG A 1 183 ? -28.736 49.022 17.447 1.00 32.75 183 ARG A N 1
ATOM 1477 C CA . ARG A 1 183 ? -29.121 49.339 16.029 1.00 32.75 183 ARG A CA 1
ATOM 1478 C C . ARG A 1 183 ? -28.610 48.389 14.912 1.00 32.75 183 ARG A C 1
ATOM 1480 O O . ARG A 1 183 ? -27.434 48.098 14.870 1.00 32.75 183 ARG A O 1
ATOM 1487 N N . LYS A 1 184 ? -29.375 47.918 13.906 1.00 39.94 184 LYS A N 1
ATOM 1488 C CA . LYS A 1 184 ? -30.766 48.083 13.407 1.00 39.94 184 LYS A CA 1
ATOM 1489 C C . LYS A 1 184 ? -31.198 46.791 12.684 1.00 39.94 184 LYS A C 1
ATOM 1491 O O . LYS A 1 184 ? -30.391 46.166 12.009 1.00 39.94 184 LYS A O 1
ATOM 1496 N N . GLN A 1 185 ? -32.490 46.481 12.751 1.00 40.44 185 GLN A N 1
ATOM 1497 C CA . GLN A 1 185 ? -33.193 45.559 11.852 1.00 40.44 185 GLN A CA 1
ATOM 1498 C C . GLN A 1 185 ? -33.360 46.180 10.454 1.00 40.44 185 GLN A C 1
ATOM 1500 O O . GLN A 1 185 ? -33.553 47.395 10.360 1.00 40.44 185 GLN A O 1
ATOM 1505 N N . LYS A 1 186 ? -33.399 45.349 9.405 1.00 38.03 186 LYS A N 1
ATOM 1506 C CA . LYS A 1 186 ? -34.333 45.510 8.278 1.00 38.03 186 LYS A CA 1
ATOM 1507 C C . LYS A 1 186 ? -34.460 44.214 7.470 1.00 38.03 186 LYS A C 1
ATOM 1509 O O . LYS A 1 186 ? -33.505 43.736 6.873 1.00 38.03 186 LYS A O 1
ATOM 1514 N N . THR A 1 187 ? -35.674 43.687 7.500 1.00 28.92 187 THR A N 1
ATOM 1515 C CA . THR A 1 187 ? -36.302 42.754 6.562 1.00 28.92 187 THR A CA 1
ATOM 1516 C C . THR A 1 187 ? -36.351 43.353 5.152 1.00 28.92 187 THR A C 1
ATOM 1518 O O . THR A 1 187 ? -36.413 44.577 5.031 1.00 28.92 187 THR A O 1
ATOM 1521 N N . ASN A 1 188 ? -36.374 42.506 4.115 1.00 34.81 188 ASN A N 1
ATOM 1522 C CA . ASN A 1 188 ? -37.336 42.591 3.004 1.00 34.81 188 ASN A CA 1
ATOM 1523 C C . ASN A 1 188 ? -37.206 41.390 2.048 1.00 34.81 188 ASN A C 1
ATOM 1525 O O . ASN A 1 188 ? -36.151 41.158 1.461 1.00 34.81 188 ASN A O 1
ATOM 1529 N N . GLU A 1 189 ? -38.318 40.673 1.876 1.00 36.50 189 GLU A N 1
ATOM 1530 C CA . GLU A 1 189 ? -38.644 39.897 0.678 1.00 36.50 189 GLU A CA 1
ATOM 1531 C C . GLU A 1 189 ? -38.901 40.846 -0.503 1.00 36.50 189 GLU A C 1
ATOM 1533 O O . GLU A 1 189 ? -39.626 41.826 -0.343 1.00 36.50 189 GLU A O 1
ATOM 1538 N N . TYR A 1 190 ? -38.385 40.515 -1.692 1.00 30.62 190 TYR A N 1
ATOM 1539 C CA . TYR A 1 190 ? -39.163 40.557 -2.937 1.00 30.62 190 TYR A CA 1
ATOM 1540 C C . TYR A 1 190 ? -38.433 39.797 -4.056 1.00 30.62 190 TYR A C 1
ATOM 1542 O O . TYR A 1 190 ? -37.280 40.066 -4.386 1.00 30.62 190 TYR A O 1
ATOM 1550 N N . THR A 1 191 ? -39.145 38.840 -4.639 1.00 39.31 191 THR A N 1
ATOM 1551 C CA . THR A 1 191 ? -38.860 38.113 -5.881 1.00 39.31 191 THR A CA 1
ATOM 1552 C C . THR A 1 191 ? -38.602 39.037 -7.070 1.00 39.31 191 THR A C 1
ATOM 1554 O O . THR A 1 191 ? -39.401 39.939 -7.306 1.00 39.31 191 THR A O 1
ATOM 1557 N N . SER A 1 192 ? -37.599 38.723 -7.900 1.00 31.77 192 SER A N 1
ATOM 1558 C CA . SER A 1 192 ? -37.665 38.837 -9.368 1.00 31.77 192 SER A CA 1
ATOM 1559 C C . SER A 1 192 ? -36.501 38.115 -10.049 1.00 31.77 192 SER A C 1
ATOM 1561 O O . SER A 1 192 ? -35.361 38.150 -9.602 1.00 31.77 192 SER A O 1
ATOM 1563 N N . LYS A 1 193 ? -36.867 37.443 -11.138 1.00 37.69 193 LYS A N 1
ATOM 1564 C CA . LYS A 1 193 ? -36.083 36.628 -12.064 1.00 37.69 193 LYS A CA 1
ATOM 1565 C C . LYS A 1 193 ? -34.812 37.329 -12.559 1.00 37.69 193 LYS A C 1
ATOM 1567 O O . LYS A 1 193 ? -34.905 38.403 -13.142 1.00 37.69 193 LYS A O 1
ATOM 1572 N N . THR A 1 194 ? -33.686 36.626 -12.474 1.00 31.69 194 THR A N 1
ATOM 1573 C CA . THR A 1 194 ? -32.554 36.820 -13.387 1.00 31.69 194 THR A CA 1
ATOM 1574 C C . THR A 1 194 ? -32.160 35.455 -13.927 1.00 31.69 194 THR A C 1
ATOM 1576 O O . THR A 1 194 ? -31.799 34.549 -13.177 1.00 31.69 194 THR A O 1
ATOM 1579 N N . GLU A 1 195 ? -32.299 35.311 -15.239 1.00 39.72 195 GLU A N 1
ATOM 1580 C CA . GLU A 1 195 ? -31.895 34.159 -16.031 1.00 39.72 195 GLU A CA 1
ATOM 1581 C C . GLU A 1 195 ? -30.417 33.835 -15.779 1.00 39.72 195 GLU A C 1
ATOM 1583 O O . GLU A 1 195 ? -29.512 34.543 -16.225 1.00 39.72 195 GLU A O 1
ATOM 1588 N N . MET A 1 196 ? -30.158 32.744 -15.057 1.00 36.59 196 MET A N 1
ATOM 1589 C CA . MET A 1 196 ? -28.831 32.146 -15.020 1.00 36.59 196 MET A CA 1
ATOM 1590 C C . MET A 1 196 ? -28.676 31.270 -16.260 1.00 36.59 196 MET A C 1
ATOM 1592 O O . MET A 1 196 ? -29.299 30.217 -16.390 1.00 36.59 196 MET A O 1
ATOM 1596 N N . LYS A 1 197 ? -27.826 31.729 -17.181 1.00 37.44 197 LYS A N 1
ATOM 1597 C CA . LYS A 1 197 ? -27.293 30.923 -18.283 1.00 37.44 197 LYS A CA 1
ATOM 1598 C C . LYS A 1 197 ? -26.710 29.614 -17.720 1.00 37.44 197 LYS A C 1
ATOM 1600 O O . LYS A 1 197 ? -25.990 29.664 -16.719 1.00 37.44 197 LYS A O 1
ATOM 1605 N N . PRO A 1 198 ? -26.970 28.450 -18.338 1.00 33.41 198 PRO A N 1
ATOM 1606 C CA . PRO A 1 198 ? -26.490 27.181 -17.822 1.00 33.41 198 PRO A CA 1
ATOM 1607 C C . PRO A 1 198 ? -25.008 27.045 -18.169 1.00 33.41 198 PRO A C 1
ATOM 1609 O O . PRO A 1 198 ? -24.652 26.738 -19.301 1.00 33.41 198 PRO A O 1
ATOM 1612 N N . ILE A 1 199 ? -24.122 27.239 -17.195 1.00 44.12 199 ILE A N 1
ATOM 1613 C CA . ILE A 1 199 ? -22.755 26.710 -17.284 1.00 44.12 199 ILE A CA 1
ATOM 1614 C C . ILE A 1 199 ? -22.720 25.426 -16.456 1.00 44.12 199 ILE A C 1
ATOM 1616 O O . ILE A 1 199 ? -22.032 25.311 -15.450 1.00 44.12 199 ILE A O 1
ATOM 1620 N N . LYS A 1 200 ? -23.517 24.445 -16.889 1.00 44.28 200 LYS A N 1
ATOM 1621 C CA . LYS A 1 200 ? -23.208 23.034 -16.667 1.00 44.28 200 LYS A CA 1
ATOM 1622 C C . LYS A 1 200 ? -22.362 22.602 -17.860 1.00 44.28 200 LYS A C 1
ATOM 1624 O O . LYS A 1 200 ? -22.884 22.036 -18.811 1.00 44.28 200 LYS A O 1
ATOM 1629 N N . ARG A 1 201 ? -21.064 22.909 -17.832 1.00 39.38 201 ARG A N 1
ATOM 1630 C CA . ARG A 1 201 ? -20.124 21.989 -18.479 1.00 39.38 201 ARG A CA 1
ATOM 1631 C C . ARG A 1 201 ? -20.059 20.817 -17.517 1.00 39.38 201 ARG A C 1
ATOM 1633 O O . ARG A 1 201 ? -19.623 20.992 -16.380 1.00 39.38 201 ARG A O 1
ATOM 1640 N N . SER A 1 202 ? -20.701 19.722 -17.902 1.00 41.44 202 SER A N 1
ATOM 1641 C CA . SER A 1 202 ? -20.765 18.490 -17.127 1.00 41.44 202 SER A CA 1
ATOM 1642 C C . SER A 1 202 ? -19.362 18.154 -16.637 1.00 41.44 202 SER A C 1
ATOM 1644 O O . SER A 1 202 ? -18.390 18.202 -17.392 1.00 41.44 202 SER A O 1
ATOM 1646 N N . HIS A 1 203 ? -19.252 17.841 -15.349 1.00 48.88 203 HIS A N 1
ATOM 1647 C CA . HIS A 1 203 ? -17.998 17.389 -14.758 1.00 48.88 203 HIS A CA 1
ATOM 1648 C C . HIS A 1 203 ? -17.433 16.193 -15.552 1.00 48.88 203 HIS A C 1
ATOM 1650 O O . HIS A 1 203 ? -16.228 16.027 -15.590 1.00 48.88 203 HIS A O 1
ATOM 1656 N N . GLU A 1 204 ? -18.270 15.438 -16.276 1.00 52.28 204 GLU A N 1
ATOM 1657 C CA . GLU A 1 204 ? -17.887 14.324 -17.153 1.00 52.28 204 GLU A CA 1
ATOM 1658 C C . GLU A 1 204 ? -16.947 14.660 -18.325 1.00 52.28 204 GLU A C 1
ATOM 1660 O O . GLU A 1 204 ? -16.199 13.781 -18.746 1.00 52.28 204 GLU A O 1
ATOM 1665 N N . GLU A 1 205 ? -16.915 15.883 -18.863 1.00 52.00 205 GLU A N 1
ATOM 1666 C CA . GLU A 1 205 ? -16.153 16.136 -20.104 1.00 52.00 205 GLU A CA 1
ATOM 1667 C C . GLU A 1 205 ? -14.632 16.249 -19.903 1.00 52.00 205 GLU A C 1
ATOM 1669 O O . GLU A 1 205 ? -13.869 16.021 -20.841 1.00 52.00 205 GLU A O 1
ATOM 1674 N N . ILE A 1 206 ? -14.163 16.545 -18.685 1.00 49.91 206 ILE A N 1
ATOM 1675 C CA . ILE A 1 206 ? -12.727 16.733 -18.394 1.00 49.91 206 ILE A CA 1
ATOM 1676 C C . ILE A 1 206 ? -12.005 15.387 -18.176 1.00 49.91 206 ILE A C 1
ATOM 1678 O O . ILE A 1 206 ? -10.794 15.299 -18.353 1.00 49.91 206 ILE A O 1
ATOM 1682 N N . TYR A 1 207 ? -12.738 14.311 -17.874 1.00 52.38 207 TYR A N 1
ATOM 1683 C CA . TYR A 1 207 ? -12.178 12.982 -17.582 1.00 52.38 207 TYR A CA 1
ATOM 1684 C C . TYR A 1 207 ? -11.922 12.136 -18.834 1.00 52.38 207 TYR A C 1
ATOM 1686 O O . TYR A 1 207 ? -11.443 11.011 -18.728 1.00 52.38 207 TYR A O 1
ATOM 1694 N N . LYS A 1 208 ? -12.222 12.652 -20.032 1.00 56.28 208 LYS A N 1
ATOM 1695 C CA . LYS A 1 208 ? -12.266 11.850 -21.264 1.00 56.28 208 LYS A CA 1
ATOM 1696 C C . LYS A 1 208 ? -10.909 11.282 -21.709 1.00 56.28 208 LYS A C 1
ATOM 1698 O O . LYS A 1 208 ? -10.879 10.367 -22.525 1.00 56.28 208 LYS A O 1
ATOM 1703 N N . ASN A 1 209 ? -9.807 11.786 -21.153 1.00 68.44 209 ASN A N 1
ATOM 1704 C CA . ASN A 1 209 ? -8.447 11.366 -21.499 1.00 68.44 209 ASN A CA 1
ATOM 1705 C C . ASN A 1 209 ? -7.676 10.742 -20.330 1.00 68.44 209 ASN A C 1
ATOM 1707 O O . ASN A 1 209 ? -6.501 10.417 -20.498 1.00 68.44 209 ASN A O 1
ATOM 1711 N N . TRP A 1 210 ? -8.295 10.591 -19.156 1.00 80.06 210 TRP A N 1
ATOM 1712 C CA . TRP A 1 210 ? -7.640 9.947 -18.024 1.00 80.06 210 TRP A CA 1
ATOM 1713 C C . TRP A 1 210 ? -8.178 8.537 -17.826 1.00 80.06 210 TRP A C 1
ATOM 1715 O O . TRP A 1 210 ? -9.384 8.314 -17.956 1.00 80.06 210 TRP A O 1
ATOM 1725 N N . PRO A 1 211 ? -7.303 7.578 -17.504 1.00 84.00 211 PRO A N 1
ATOM 1726 C CA . PRO A 1 211 ? -7.742 6.232 -17.191 1.00 84.00 211 PRO A CA 1
ATOM 1727 C C . PRO A 1 211 ? -8.687 6.268 -15.991 1.00 84.00 211 PRO A C 1
ATOM 1729 O O . PRO A 1 211 ? -8.417 6.943 -15.001 1.00 84.00 211 PRO A O 1
ATOM 1732 N N . SER A 1 212 ? -9.814 5.574 -16.088 1.00 87.94 212 SER A N 1
ATOM 1733 C CA . SER A 1 212 ? -10.806 5.500 -15.017 1.00 87.94 212 SER A CA 1
ATOM 1734 C C . SER A 1 212 ? -11.280 4.066 -14.851 1.00 87.94 212 SER A C 1
ATOM 1736 O O . SER A 1 212 ? -11.285 3.282 -15.800 1.00 87.94 212 SER A O 1
ATOM 1738 N N . VAL A 1 213 ? -11.650 3.721 -13.623 1.00 91.69 213 VAL A N 1
ATOM 1739 C CA . VAL A 1 213 ? -12.219 2.421 -13.283 1.00 91.69 213 VAL A CA 1
ATOM 1740 C C . VAL A 1 213 ? -13.712 2.450 -13.589 1.00 91.69 213 VAL A C 1
ATOM 1742 O O . VAL A 1 213 ? -14.421 3.364 -13.161 1.00 91.69 213 VAL A O 1
ATOM 1745 N N . SER A 1 214 ? -14.196 1.457 -14.332 1.00 94.62 214 SER A N 1
ATOM 1746 C CA . SER A 1 214 ? -15.619 1.302 -14.629 1.00 94.62 214 SER A CA 1
ATOM 1747 C C . SER A 1 214 ? -16.422 0.979 -13.369 1.00 94.62 214 SER A C 1
ATOM 1749 O O . SER A 1 214 ? -15.952 0.277 -12.473 1.00 94.62 214 SER A O 1
ATOM 1751 N N . PHE A 1 215 ? -17.658 1.473 -13.308 1.00 95.81 215 PHE A N 1
ATOM 1752 C CA . PHE A 1 215 ? -18.585 1.109 -12.240 1.00 95.81 215 PHE A CA 1
ATOM 1753 C C . PHE A 1 215 ? -18.946 -0.369 -12.307 1.00 95.81 215 PHE A C 1
ATOM 1755 O O . PHE A 1 215 ? -19.084 -0.933 -13.391 1.00 95.81 215 PHE A O 1
ATOM 1762 N N . LEU A 1 216 ? -19.145 -0.965 -11.135 1.00 96.62 216 LEU A N 1
ATOM 1763 C CA . LEU A 1 216 ? -19.597 -2.340 -11.016 1.00 96.62 216 LEU A CA 1
ATOM 1764 C C . LEU A 1 216 ? -21.073 -2.419 -11.417 1.00 96.62 216 LEU A C 1
ATOM 1766 O O . LEU A 1 216 ? -21.875 -1.581 -10.993 1.00 96.62 216 LEU A O 1
ATOM 1770 N N . THR A 1 217 ? -21.452 -3.425 -12.195 1.00 97.88 217 THR A N 1
ATOM 1771 C CA . THR A 1 217 ? -22.856 -3.733 -12.512 1.00 97.88 217 THR A CA 1
ATOM 1772 C C . THR A 1 217 ? -23.508 -4.586 -11.420 1.00 97.88 217 THR A C 1
ATOM 1774 O O . THR A 1 217 ? -22.830 -5.171 -10.571 1.00 97.88 217 THR A O 1
ATOM 1777 N N . THR A 1 218 ? -24.843 -4.644 -11.394 1.00 96.44 218 THR A N 1
ATOM 1778 C CA . THR A 1 218 ? -25.576 -5.483 -10.430 1.00 96.44 218 THR A CA 1
ATOM 1779 C C . THR A 1 218 ? -25.222 -6.956 -10.588 1.00 96.44 218 THR A C 1
ATOM 1781 O O . THR A 1 218 ? -25.015 -7.639 -9.589 1.00 96.44 218 THR A O 1
ATOM 1784 N N . ASP A 1 219 ? -25.060 -7.413 -11.827 1.00 97.62 219 ASP A N 1
ATOM 1785 C CA . ASP A 1 219 ? -24.777 -8.812 -12.146 1.00 97.62 219 ASP A CA 1
ATOM 1786 C C . ASP A 1 219 ? -23.366 -9.204 -11.683 1.00 97.62 219 ASP A C 1
ATOM 1788 O O . ASP A 1 219 ? -23.170 -10.237 -11.038 1.00 97.62 219 ASP A O 1
ATOM 1792 N N . GLU A 1 220 ? -22.379 -8.330 -11.916 1.00 97.62 220 GLU A N 1
ATOM 1793 C CA . GLU A 1 220 ? -21.020 -8.511 -11.400 1.00 97.62 220 GLU A CA 1
ATOM 1794 C C . GLU A 1 220 ? -21.003 -8.511 -9.870 1.00 97.62 220 GLU A C 1
ATOM 1796 O O . GLU A 1 220 ? -20.353 -9.359 -9.259 1.00 97.62 220 GLU A O 1
ATOM 1801 N N . PHE A 1 221 ? -21.757 -7.618 -9.226 1.00 97.94 221 PHE A N 1
ATOM 1802 C CA . PHE A 1 221 ? -21.849 -7.581 -7.769 1.00 97.94 221 PHE A CA 1
ATOM 1803 C C . PHE A 1 221 ? -22.494 -8.843 -7.190 1.00 97.94 221 PHE A C 1
ATOM 1805 O O . PHE A 1 221 ? -22.046 -9.353 -6.157 1.00 97.94 221 PHE A O 1
ATOM 1812 N N . GLU A 1 222 ? -23.529 -9.368 -7.844 1.00 97.12 222 GLU A N 1
ATOM 1813 C CA . GLU A 1 222 ? -24.195 -10.599 -7.431 1.00 97.12 222 GLU A CA 1
ATOM 1814 C C . GLU A 1 222 ? -23.306 -11.832 -7.596 1.00 97.12 222 GLU A C 1
ATOM 1816 O O . GLU A 1 222 ? -23.352 -12.713 -6.732 1.00 97.12 222 GLU A O 1
ATOM 1821 N N . SER A 1 223 ? -22.434 -11.842 -8.611 1.00 98.00 223 SER A N 1
ATOM 1822 C CA . SER A 1 223 ? -21.444 -12.901 -8.837 1.00 98.00 223 SER A CA 1
ATOM 1823 C C . SER A 1 223 ? -20.392 -13.009 -7.719 1.00 98.00 223 SER A C 1
ATOM 1825 O O . SER A 1 223 ? -19.854 -14.092 -7.478 1.00 98.00 223 SER A O 1
ATOM 1827 N N . ILE A 1 224 ? -20.127 -11.918 -6.980 1.00 96.50 224 ILE A N 1
ATOM 1828 C CA . ILE A 1 224 ? -19.154 -11.909 -5.879 1.00 96.50 224 ILE A CA 1
ATOM 1829 C C . ILE A 1 224 ? -19.670 -12.794 -4.735 1.00 96.50 224 ILE A C 1
ATOM 1831 O O . ILE A 1 224 ? -20.738 -12.508 -4.173 1.00 96.50 224 ILE A O 1
ATOM 1835 N N . PRO A 1 225 ? -18.904 -13.813 -4.299 1.00 97.62 225 PRO A N 1
ATOM 1836 C CA . PRO A 1 225 ? -19.319 -14.693 -3.217 1.00 97.62 225 PRO A CA 1
ATOM 1837 C C . PRO A 1 225 ? -19.643 -13.944 -1.919 1.00 97.62 225 PRO A C 1
ATOM 1839 O O . PRO A 1 225 ? -18.935 -13.023 -1.503 1.00 97.62 225 PRO A O 1
ATOM 1842 N N . LYS A 1 226 ? -20.694 -14.386 -1.216 1.00 96.62 226 LYS A N 1
ATOM 1843 C CA . LYS A 1 226 ? -21.209 -13.719 -0.003 1.00 96.62 226 LYS A CA 1
ATOM 1844 C C . LYS A 1 226 ? -20.147 -13.508 1.084 1.00 96.62 226 LYS A C 1
ATOM 1846 O O . LYS A 1 226 ? -20.179 -12.494 1.776 1.00 96.62 226 LYS A O 1
ATOM 1851 N N . TYR A 1 227 ? -19.208 -14.443 1.229 1.00 97.06 227 TYR A N 1
ATOM 1852 C CA . TYR A 1 227 ? -18.132 -14.342 2.218 1.00 97.06 227 TYR A CA 1
ATOM 1853 C C . TYR A 1 227 ? -17.112 -13.237 1.893 1.00 97.06 227 TYR A C 1
ATOM 1855 O O . TYR A 1 227 ? -16.539 -12.676 2.818 1.00 97.06 227 TYR A O 1
ATOM 1863 N N . MET A 1 228 ? -16.929 -12.885 0.614 1.00 96.31 228 MET A N 1
ATOM 1864 C CA . MET A 1 228 ? -16.079 -11.767 0.173 1.00 96.31 228 MET A CA 1
ATOM 1865 C C . MET A 1 228 ? -16.810 -10.429 0.280 1.00 96.31 228 MET A C 1
ATOM 1867 O O . MET A 1 228 ? -16.237 -9.428 0.697 1.00 96.31 228 MET A O 1
ATOM 1871 N N . ARG A 1 229 ? -18.106 -10.423 -0.050 1.00 95.62 229 ARG A N 1
ATOM 1872 C CA . ARG A 1 229 ? -18.959 -9.230 0.028 1.00 95.62 229 ARG A CA 1
ATOM 1873 C C . ARG A 1 229 ? -19.140 -8.737 1.467 1.00 95.62 229 ARG A C 1
ATOM 1875 O O . ARG A 1 229 ? -19.189 -7.535 1.716 1.00 95.62 229 ARG A O 1
ATOM 1882 N N . GLY A 1 230 ? -19.258 -9.653 2.431 1.00 95.38 230 GLY A N 1
ATOM 1883 C CA . GLY A 1 230 ? -19.444 -9.307 3.840 1.00 95.38 230 GLY A CA 1
ATOM 1884 C C . GLY A 1 230 ? -20.691 -8.440 4.063 1.00 95.38 230 GLY A C 1
ATOM 1885 O O . GLY A 1 230 ? -21.808 -8.872 3.784 1.00 95.38 230 GLY A O 1
ATOM 1886 N N . ARG A 1 231 ? -20.499 -7.221 4.587 1.00 96.12 231 ARG A N 1
ATOM 1887 C CA . ARG A 1 231 ? -21.559 -6.206 4.787 1.00 96.12 231 ARG A CA 1
ATOM 1888 C C . ARG A 1 231 ? -21.524 -5.079 3.749 1.00 96.12 231 ARG A C 1
ATOM 1890 O O . ARG A 1 231 ? -22.226 -4.087 3.914 1.00 96.12 231 ARG A O 1
ATOM 1897 N N . VAL A 1 232 ? -20.683 -5.202 2.727 1.00 96.81 232 VAL A N 1
ATOM 1898 C CA . VAL A 1 232 ? -20.503 -4.161 1.717 1.00 96.81 232 VAL A CA 1
ATOM 1899 C C . VAL A 1 232 ? -21.701 -4.172 0.771 1.00 96.81 232 VAL A C 1
ATOM 1901 O O . VAL A 1 232 ? -22.070 -5.220 0.238 1.00 96.81 232 VAL A O 1
ATOM 1904 N N . THR A 1 233 ? -22.328 -3.012 0.584 1.00 97.19 233 THR A N 1
ATOM 1905 C CA . THR A 1 233 ? -23.433 -2.838 -0.365 1.00 97.19 233 THR A CA 1
ATOM 1906 C C . THR A 1 233 ? -22.909 -2.412 -1.736 1.00 97.19 233 THR A C 1
ATOM 1908 O O . THR A 1 233 ? -21.809 -1.874 -1.857 1.00 97.19 233 THR A O 1
ATOM 1911 N N . TYR A 1 234 ? -23.715 -2.634 -2.774 1.00 97.38 234 TYR A N 1
ATOM 1912 C CA . TYR A 1 234 ? -23.419 -2.200 -4.142 1.00 97.38 234 TYR A CA 1
ATOM 1913 C C . TYR A 1 234 ? -23.073 -0.702 -4.210 1.00 97.38 234 TYR A C 1
ATOM 1915 O O . TYR A 1 234 ? -22.067 -0.305 -4.797 1.00 97.38 234 TYR A O 1
ATOM 1923 N N . GLU A 1 235 ? -23.863 0.118 -3.514 1.00 97.00 235 GLU A N 1
ATOM 1924 C CA . GLU A 1 235 ? -23.670 1.567 -3.422 1.00 97.00 235 GLU A CA 1
ATOM 1925 C C . GLU A 1 235 ? -22.337 1.940 -2.765 1.00 97.00 235 GLU A C 1
ATOM 1927 O O . GLU A 1 235 ? -21.682 2.878 -3.211 1.00 97.00 235 GLU A O 1
ATOM 1932 N N . MET A 1 236 ? -21.894 1.195 -1.745 1.00 96.25 236 MET A N 1
ATOM 1933 C CA . MET A 1 236 ? -20.607 1.451 -1.089 1.00 96.25 236 MET A CA 1
ATOM 1934 C C . MET A 1 236 ? -19.427 1.201 -2.031 1.00 96.25 236 MET A C 1
ATOM 1936 O O . MET A 1 236 ? -18.484 1.990 -2.035 1.00 96.25 236 MET A O 1
ATOM 1940 N N . ILE A 1 237 ? -19.475 0.135 -2.841 1.00 96.56 237 ILE A N 1
ATOM 1941 C CA . ILE A 1 237 ? -18.401 -0.163 -3.803 1.00 96.56 237 ILE A CA 1
ATOM 1942 C C . ILE A 1 237 ? -18.352 0.913 -4.882 1.00 96.56 237 ILE A C 1
ATOM 1944 O O . ILE A 1 237 ? -17.299 1.497 -5.114 1.00 96.56 237 ILE A O 1
ATOM 1948 N N . ASN A 1 238 ? -19.487 1.227 -5.504 1.00 96.81 238 ASN A N 1
ATOM 1949 C CA . ASN A 1 238 ? -19.520 2.239 -6.559 1.00 96.81 238 ASN A CA 1
ATOM 1950 C C . ASN A 1 238 ? -19.237 3.655 -6.032 1.00 96.81 238 ASN A C 1
ATOM 1952 O O . ASN A 1 238 ? -18.629 4.464 -6.736 1.00 96.81 238 ASN A O 1
ATOM 1956 N N . GLY A 1 239 ? -19.589 3.944 -4.777 1.00 96.62 239 GLY A N 1
ATOM 1957 C CA . GLY A 1 239 ? -19.152 5.151 -4.075 1.00 96.62 239 GLY A CA 1
ATOM 1958 C C . GLY A 1 239 ? -17.628 5.213 -3.950 1.00 96.62 239 GLY A C 1
ATOM 1959 O O . GLY A 1 239 ? -17.021 6.206 -4.347 1.00 96.62 239 GLY A O 1
ATOM 1960 N N . ALA A 1 240 ? -16.994 4.121 -3.514 1.00 95.50 240 ALA A N 1
ATOM 1961 C CA . ALA A 1 240 ? -15.537 4.031 -3.442 1.00 95.50 240 ALA A CA 1
ATOM 1962 C C . ALA A 1 240 ? -14.869 4.163 -4.823 1.00 95.50 240 ALA A C 1
ATOM 1964 O O . ALA A 1 240 ? -13.868 4.866 -4.946 1.00 95.50 240 ALA A O 1
ATOM 1965 N N . VAL A 1 241 ? -15.438 3.561 -5.876 1.00 95.50 241 VAL A N 1
ATOM 1966 C CA . VAL A 1 241 ? -14.962 3.722 -7.265 1.00 95.50 241 VAL A CA 1
ATOM 1967 C C . VAL A 1 241 ? -15.059 5.182 -7.719 1.00 95.50 241 VAL A C 1
ATOM 1969 O O . VAL A 1 241 ? -14.139 5.692 -8.355 1.00 95.50 241 VAL A O 1
ATOM 1972 N N . THR A 1 242 ? -16.128 5.889 -7.346 1.00 95.38 242 THR A N 1
ATOM 1973 C CA . THR A 1 242 ? -16.284 7.323 -7.645 1.00 95.38 242 THR A CA 1
ATOM 1974 C C . THR A 1 242 ? -15.181 8.149 -6.988 1.00 95.38 242 THR A C 1
ATOM 1976 O O . THR A 1 242 ? -14.533 8.965 -7.647 1.00 95.38 242 THR A O 1
ATOM 1979 N N . ASP A 1 243 ? -14.951 7.937 -5.691 1.00 94.75 243 ASP A N 1
ATOM 1980 C CA . ASP A 1 243 ? -13.915 8.648 -4.942 1.00 94.75 243 ASP A CA 1
ATOM 1981 C C . ASP A 1 243 ? -12.513 8.323 -5.471 1.00 94.75 243 ASP A C 1
ATOM 1983 O O . ASP A 1 243 ? -11.671 9.217 -5.583 1.00 94.75 243 ASP A O 1
ATOM 1987 N N . PHE A 1 244 ? -12.287 7.068 -5.863 1.00 93.62 244 PHE A N 1
ATOM 1988 C CA . PHE A 1 244 ? -11.052 6.626 -6.492 1.00 93.62 244 PHE A CA 1
ATOM 1989 C C . PHE A 1 244 ? -10.819 7.351 -7.820 1.00 93.62 244 PHE A C 1
ATOM 1991 O O . PHE A 1 244 ? -9.813 8.039 -7.963 1.00 93.62 244 PHE A O 1
ATOM 1998 N N . ASN A 1 245 ? -11.778 7.308 -8.748 1.00 93.00 245 ASN A N 1
ATOM 1999 C CA . ASN A 1 245 ? -11.692 8.001 -10.038 1.00 93.00 245 ASN A CA 1
ATOM 2000 C C . ASN A 1 245 ? -11.497 9.519 -9.885 1.00 93.00 245 ASN A C 1
ATOM 2002 O O . ASN A 1 245 ? -10.781 10.137 -10.676 1.00 93.00 245 ASN A O 1
ATOM 2006 N N . ARG A 1 246 ? -12.086 10.132 -8.850 1.00 93.06 246 ARG A N 1
ATOM 2007 C CA . ARG A 1 246 ? -11.834 11.541 -8.514 1.00 93.06 246 ARG A CA 1
ATOM 2008 C C . ARG A 1 246 ? -10.376 11.764 -8.111 1.00 93.06 246 ARG A C 1
ATOM 2010 O O . ARG A 1 246 ? -9.735 12.655 -8.657 1.00 93.06 246 ARG A O 1
ATOM 2017 N N . ALA A 1 247 ? -9.839 10.935 -7.218 1.00 91.69 247 ALA A N 1
ATOM 2018 C CA . ALA A 1 247 ? -8.443 11.024 -6.794 1.00 91.69 247 ALA A CA 1
ATOM 2019 C C . ALA A 1 247 ? -7.458 10.786 -7.955 1.00 91.69 247 ALA A C 1
ATOM 2021 O O . ALA A 1 247 ? -6.444 11.480 -8.048 1.00 91.69 247 ALA A O 1
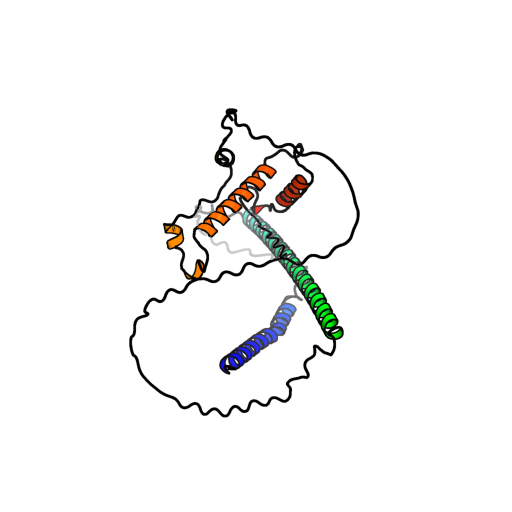ATOM 2022 N N . ILE A 1 248 ? -7.775 9.855 -8.866 1.00 90.06 248 ILE A N 1
ATOM 2023 C CA . ILE A 1 248 ? -7.040 9.651 -10.120 1.00 90.06 248 ILE A CA 1
ATOM 2024 C C . ILE A 1 248 ? -6.988 10.953 -10.907 1.00 90.06 248 ILE A C 1
ATOM 2026 O O . ILE A 1 248 ? -5.910 11.457 -11.218 1.00 90.06 248 ILE A O 1
ATOM 2030 N N . ALA A 1 249 ? -8.150 11.513 -11.209 1.00 89.56 249 ALA A N 1
ATOM 2031 C CA . ALA A 1 249 ? -8.233 12.709 -12.017 1.00 89.56 249 ALA A CA 1
ATOM 2032 C C . ALA A 1 249 ? -7.484 13.879 -11.387 1.00 89.56 249 ALA A C 1
ATOM 2034 O O . ALA A 1 249 ? -6.747 14.567 -12.083 1.00 89.56 249 ALA A O 1
ATOM 2035 N N . ASP A 1 250 ? -7.591 14.060 -10.072 1.00 90.06 250 ASP A N 1
ATOM 2036 C CA . ASP A 1 250 ? -6.876 15.116 -9.361 1.00 90.06 250 ASP A CA 1
ATOM 2037 C C . ASP A 1 250 ? -5.352 14.919 -9.429 1.00 90.06 250 ASP A C 1
ATOM 2039 O O . ASP A 1 250 ? -4.629 15.878 -9.714 1.00 90.06 250 ASP A O 1
ATOM 2043 N N . LYS A 1 251 ? -4.853 13.683 -9.259 1.00 90.06 251 LYS A N 1
ATOM 2044 C CA . LYS A 1 251 ? -3.424 13.352 -9.419 1.00 90.06 251 LYS A CA 1
ATOM 2045 C C . LYS A 1 251 ? -2.945 13.682 -10.834 1.00 90.06 251 LYS A C 1
ATOM 2047 O O . LYS A 1 251 ? -1.975 14.416 -10.996 1.00 90.06 251 LYS A O 1
ATOM 2052 N N . TYR A 1 252 ? -3.629 13.185 -11.862 1.00 88.44 252 TYR A N 1
ATOM 2053 C CA . TYR A 1 252 ? -3.204 13.358 -13.257 1.00 88.44 252 TYR A CA 1
ATOM 2054 C C . TYR A 1 252 ? -3.382 14.796 -13.754 1.00 88.44 252 TYR A C 1
ATOM 2056 O O . TYR A 1 252 ? -2.554 15.303 -14.514 1.00 88.44 252 TYR A O 1
ATOM 2064 N N . LYS A 1 253 ? -4.394 15.511 -13.262 1.00 89.50 253 LYS A N 1
ATOM 2065 C CA . LYS A 1 253 ? -4.542 16.955 -13.462 1.00 89.50 253 LYS A CA 1
ATOM 2066 C C . LYS A 1 253 ? -3.367 17.718 -12.865 1.00 89.50 253 LYS A C 1
ATOM 2068 O O . LYS A 1 253 ? -2.805 18.592 -13.526 1.00 89.50 253 LYS A O 1
ATOM 2073 N N . LEU A 1 254 ? -2.971 17.365 -11.643 1.00 90.25 254 LEU A N 1
ATOM 2074 C CA . LEU A 1 254 ? -1.822 17.967 -10.980 1.00 90.25 254 LEU A CA 1
ATOM 2075 C C . LEU A 1 254 ? -0.501 17.570 -11.639 1.00 90.25 254 LEU A C 1
ATOM 2077 O O . LEU A 1 254 ? 0.446 18.325 -11.569 1.00 90.25 254 LEU A O 1
ATOM 2081 N N . MET A 1 255 ? -0.392 16.415 -12.286 1.00 87.88 255 MET A N 1
ATOM 2082 C CA . MET A 1 255 ? 0.850 16.024 -12.960 1.00 87.88 255 MET A CA 1
ATOM 2083 C C . MET A 1 255 ? 0.986 16.609 -14.369 1.00 87.88 255 MET A C 1
ATOM 2085 O O . MET A 1 255 ? 2.099 16.892 -14.805 1.00 87.88 255 MET A O 1
ATOM 2089 N N . SER A 1 256 ? -0.137 16.799 -15.068 1.00 87.31 256 SER A N 1
ATOM 2090 C CA . SER A 1 256 ? -0.185 17.349 -16.432 1.00 87.31 256 SER A CA 1
ATOM 2091 C C . SER A 1 256 ? -0.099 18.874 -16.488 1.00 87.31 256 SER A C 1
ATOM 2093 O O . SER A 1 256 ? 0.249 19.440 -17.525 1.00 87.31 256 SER A O 1
ATOM 2095 N N . THR A 1 257 ? -0.419 19.558 -15.391 1.00 85.81 257 THR A N 1
ATOM 2096 C CA . THR A 1 257 ? -0.310 21.015 -15.319 1.00 85.81 257 THR A CA 1
ATOM 2097 C C . THR A 1 257 ? 1.173 21.440 -15.340 1.00 85.81 257 THR A C 1
ATOM 2099 O O . THR A 1 257 ? 2.087 20.662 -15.072 1.00 85.81 257 THR A O 1
ATOM 2102 N N . HIS A 1 258 ? 1.457 22.682 -15.730 1.00 78.75 258 HIS A N 1
ATOM 2103 C CA . HIS A 1 258 ? 2.824 23.206 -15.705 1.00 78.75 258 HIS A CA 1
ATOM 2104 C C . HIS A 1 258 ? 3.195 23.685 -14.292 1.00 78.75 258 HIS A C 1
ATOM 2106 O O . HIS A 1 258 ? 2.386 24.340 -13.631 1.00 78.75 258 HIS A O 1
ATOM 2112 N N . SER A 1 259 ? 4.437 23.436 -13.859 1.00 75.44 259 SER A N 1
ATOM 2113 C CA . SER A 1 259 ? 4.917 23.690 -12.486 1.00 75.44 259 SER A CA 1
ATOM 2114 C C . SER A 1 259 ? 4.811 25.137 -12.007 1.00 75.44 259 SER A C 1
ATOM 2116 O O . SER A 1 259 ? 4.736 25.392 -10.810 1.00 75.44 259 SER A O 1
ATOM 2118 N N . SER A 1 260 ? 4.742 26.089 -12.936 1.00 80.12 260 SER A N 1
ATOM 2119 C CA . SER A 1 260 ? 4.590 27.518 -12.646 1.00 80.12 260 SER A CA 1
ATOM 2120 C C . SER A 1 260 ? 3.213 27.917 -12.108 1.00 80.12 260 SER A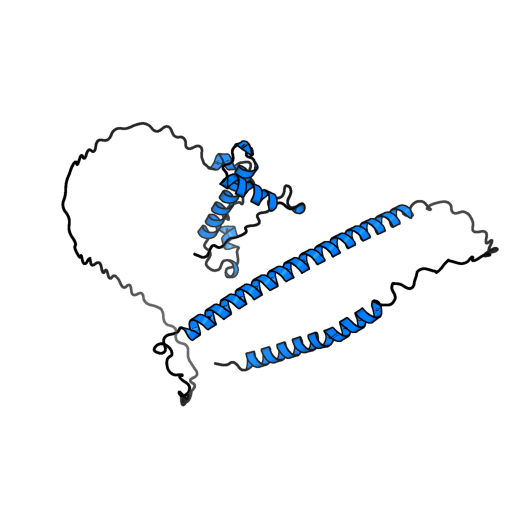 C 1
ATOM 2122 O O . SER A 1 260 ? 3.058 29.043 -11.644 1.00 80.12 260 SER A O 1
ATOM 2124 N N . LYS A 1 261 ? 2.209 27.036 -12.192 1.00 83.44 261 LYS A N 1
ATOM 2125 C CA . LYS A 1 261 ? 0.837 27.315 -11.741 1.00 83.44 261 LYS A CA 1
ATOM 2126 C C . LYS A 1 261 ? 0.508 26.716 -10.372 1.00 83.44 261 LYS A C 1
ATOM 2128 O O . LYS A 1 261 ? -0.619 26.889 -9.922 1.00 83.44 261 LYS A O 1
ATOM 2133 N N . TYR A 1 262 ? 1.450 26.019 -9.733 1.00 88.38 262 TYR A N 1
ATOM 2134 C CA . TYR A 1 262 ? 1.192 25.350 -8.460 1.00 88.38 262 TYR A CA 1
ATOM 2135 C C . TYR A 1 262 ? 1.247 26.296 -7.269 1.00 88.38 262 TYR A C 1
ATOM 2137 O O . TYR A 1 262 ? 2.174 27.091 -7.122 1.00 88.38 262 TYR A O 1
ATOM 2145 N N . SER A 1 263 ? 0.273 26.130 -6.378 1.00 92.06 263 SER A N 1
ATOM 2146 C CA . SER A 1 263 ? 0.377 26.550 -4.983 1.00 92.06 263 SER A CA 1
ATOM 2147 C C . SER A 1 263 ? 1.494 25.777 -4.260 1.00 92.06 263 SER A C 1
ATOM 2149 O O . SER A 1 263 ? 1.888 24.688 -4.680 1.00 92.06 263 SER A O 1
ATOM 2151 N N . GLU A 1 264 ? 1.990 26.292 -3.132 1.00 91.44 264 GLU A N 1
ATOM 2152 C CA . GLU A 1 264 ? 3.015 25.614 -2.323 1.00 91.44 264 GLU A CA 1
ATOM 2153 C C . GLU A 1 264 ? 2.566 24.209 -1.870 1.00 91.44 264 GLU A C 1
ATOM 2155 O O . GLU A 1 264 ? 3.350 23.258 -1.873 1.00 91.44 264 GLU A O 1
ATOM 2160 N N . GLU A 1 265 ? 1.286 24.048 -1.527 1.00 91.44 265 GLU A N 1
ATOM 2161 C CA . GLU A 1 265 ? 0.711 22.752 -1.140 1.00 91.44 265 GLU A CA 1
ATOM 2162 C C . GLU A 1 265 ? 0.638 21.770 -2.315 1.00 91.44 265 GLU A C 1
ATOM 2164 O O . GLU A 1 265 ? 0.919 20.578 -2.172 1.00 91.44 265 GLU A O 1
ATOM 2169 N N . GLU A 1 266 ? 0.280 22.275 -3.493 1.00 91.06 266 GLU A N 1
ATOM 2170 C CA . GLU A 1 266 ? 0.214 21.505 -4.734 1.00 91.06 266 GLU A CA 1
ATOM 2171 C C . GLU A 1 266 ? 1.607 21.073 -5.186 1.00 91.06 266 GLU A C 1
ATOM 2173 O O . GLU A 1 266 ? 1.787 19.936 -5.615 1.00 91.06 266 GLU A O 1
ATOM 2178 N N . LEU A 1 267 ? 2.614 21.929 -5.001 1.00 92.25 267 LEU A N 1
ATOM 2179 C CA . LEU A 1 267 ? 4.004 21.607 -5.294 1.00 92.25 267 LEU A CA 1
ATOM 2180 C C . LEU A 1 267 ? 4.518 20.473 -4.397 1.00 92.25 267 LEU A C 1
ATOM 2182 O O . LEU A 1 267 ? 5.164 19.551 -4.893 1.00 92.25 267 LEU A O 1
ATOM 2186 N N . LYS A 1 268 ? 4.188 20.493 -3.097 1.00 92.75 268 LYS A N 1
ATOM 2187 C CA . LYS A 1 268 ? 4.518 19.399 -2.164 1.00 92.75 268 LYS A CA 1
ATOM 2188 C C . LYS A 1 268 ? 3.865 18.084 -2.593 1.00 92.75 268 LYS A C 1
ATOM 2190 O O . LYS A 1 268 ? 4.532 17.051 -2.614 1.00 92.75 268 LYS A O 1
ATOM 2195 N N . LYS A 1 269 ? 2.585 18.115 -2.987 1.00 91.44 269 LYS A N 1
ATOM 2196 C CA . LYS A 1 269 ? 1.876 16.935 -3.516 1.00 91.44 269 LYS A CA 1
ATOM 2197 C C . LYS A 1 269 ? 2.492 16.434 -4.822 1.00 91.44 269 LYS A C 1
ATOM 2199 O O . LYS A 1 269 ? 2.706 15.238 -4.959 1.00 91.44 269 LYS A O 1
ATOM 2204 N N . TYR A 1 270 ? 2.828 17.332 -5.746 1.00 92.31 270 TYR A N 1
ATOM 2205 C CA . TYR A 1 270 ? 3.490 16.988 -7.005 1.00 92.31 270 TYR A CA 1
ATOM 2206 C C . TYR A 1 270 ? 4.844 16.310 -6.765 1.00 92.31 270 TYR A C 1
ATOM 2208 O O . TYR A 1 270 ? 5.120 15.262 -7.342 1.00 92.31 270 TYR A O 1
ATOM 2216 N N . GLN A 1 271 ? 5.673 16.873 -5.881 1.00 91.44 271 GLN A N 1
ATOM 2217 C CA . GLN A 1 271 ? 6.960 16.282 -5.506 1.00 91.44 271 GLN A CA 1
ATOM 2218 C C . GLN A 1 271 ? 6.789 14.900 -4.873 1.00 91.44 271 GLN A C 1
ATOM 2220 O O . GLN A 1 271 ? 7.549 13.991 -5.194 1.00 91.44 271 GLN A O 1
ATOM 2225 N N . LEU A 1 272 ? 5.778 14.731 -4.015 1.00 90.81 272 LEU A N 1
ATOM 2226 C CA . LEU A 1 272 ? 5.446 13.441 -3.417 1.00 90.81 272 LEU A CA 1
ATOM 2227 C C . LEU A 1 272 ? 5.003 12.419 -4.471 1.00 90.81 272 LEU A C 1
ATOM 2229 O O . LEU A 1 272 ? 5.456 11.284 -4.440 1.00 90.81 272 LEU A O 1
ATOM 2233 N N . TYR A 1 273 ? 4.147 12.807 -5.418 1.00 90.06 273 TYR A N 1
ATOM 2234 C CA . TYR A 1 273 ? 3.737 11.908 -6.499 1.00 90.06 273 TYR A CA 1
ATOM 2235 C C . TYR A 1 273 ? 4.916 11.509 -7.375 1.00 90.06 273 TYR A C 1
ATOM 2237 O O . TYR A 1 273 ? 5.050 10.340 -7.708 1.00 90.06 273 TYR A O 1
ATOM 2245 N N . LYS A 1 274 ? 5.810 12.452 -7.676 1.00 88.88 274 LYS A N 1
ATOM 2246 C CA . LYS A 1 274 ? 6.999 12.187 -8.483 1.00 88.88 274 LYS A CA 1
ATOM 2247 C C . LYS A 1 274 ? 8.034 11.316 -7.769 1.00 88.88 274 LYS A C 1
ATOM 2249 O O . LYS A 1 274 ? 8.752 10.576 -8.425 1.00 88.88 274 LYS A O 1
ATOM 2254 N N . SER A 1 275 ? 8.121 11.385 -6.439 1.00 88.94 275 SER A N 1
ATOM 2255 C CA . SER A 1 275 ? 9.009 10.510 -5.661 1.00 88.94 275 SER A CA 1
ATOM 2256 C C . SER A 1 275 ? 8.454 9.097 -5.465 1.00 88.94 275 SER A C 1
ATOM 2258 O O . SER A 1 275 ? 9.215 8.196 -5.120 1.00 88.94 275 SER A O 1
ATOM 2260 N N . GLN A 1 276 ? 7.149 8.906 -5.676 1.00 86.00 276 GLN A N 1
ATOM 2261 C CA . GLN A 1 276 ? 6.491 7.599 -5.659 1.00 86.00 276 GLN A CA 1
ATOM 2262 C C . GLN A 1 276 ? 6.610 6.851 -6.996 1.00 86.00 276 GLN A C 1
ATOM 2264 O O . GLN A 1 276 ? 6.364 5.650 -7.022 1.00 86.00 276 GLN A O 1
ATOM 2269 N N . GLU A 1 277 ? 6.987 7.524 -8.088 1.00 84.31 277 GLU A N 1
ATOM 2270 C CA . GLU A 1 277 ? 7.237 6.873 -9.378 1.00 84.31 277 GLU A CA 1
ATOM 2271 C C . GLU A 1 277 ? 8.542 6.061 -9.320 1.00 84.31 277 GLU A C 1
ATOM 2273 O O . GLU A 1 277 ? 9.627 6.586 -9.062 1.00 84.31 277 GLU A O 1
ATOM 2278 N N . SER A 1 278 ? 8.431 4.757 -9.553 1.00 83.62 278 SER A N 1
ATOM 2279 C CA . SER A 1 278 ? 9.540 3.818 -9.743 1.00 83.62 278 SER A CA 1
ATOM 2280 C C . SER A 1 278 ? 9.791 3.573 -11.236 1.00 83.62 278 SER A C 1
ATOM 2282 O O . SER A 1 278 ? 8.936 3.858 -12.068 1.00 83.62 278 SER A O 1
ATOM 2284 N N . ALA A 1 279 ? 10.950 3.007 -11.594 1.00 76.81 279 ALA A N 1
ATOM 2285 C CA . ALA A 1 279 ? 11.272 2.681 -12.989 1.00 76.81 279 ALA A CA 1
ATOM 2286 C C . ALA A 1 279 ? 10.238 1.742 -13.643 1.00 76.81 279 ALA A C 1
ATOM 2288 O O . ALA A 1 279 ? 9.945 1.893 -14.825 1.00 76.81 279 ALA A O 1
ATOM 2289 N N . ASP A 1 280 ? 9.645 0.845 -12.853 1.00 73.62 280 ASP A N 1
ATOM 2290 C CA . ASP A 1 280 ? 8.633 -0.116 -13.304 1.00 73.62 280 ASP A CA 1
ATOM 2291 C C . ASP A 1 280 ? 7.247 0.523 -13.500 1.00 73.62 280 ASP A C 1
ATOM 2293 O O . ASP A 1 280 ? 6.377 -0.069 -14.123 1.00 73.62 280 ASP A O 1
ATOM 2297 N N . THR A 1 281 ? 7.033 1.739 -12.986 1.00 71.50 281 THR A N 1
ATOM 2298 C CA . THR A 1 281 ? 5.737 2.445 -13.031 1.00 71.50 281 THR A CA 1
ATOM 2299 C C . THR A 1 281 ? 5.743 3.649 -13.960 1.00 71.50 281 THR A C 1
ATOM 2301 O O . THR A 1 281 ? 4.753 4.376 -14.063 1.00 71.50 281 THR A O 1
ATOM 2304 N N . VAL A 1 282 ? 6.844 3.871 -14.684 1.00 66.62 282 VAL A N 1
ATOM 2305 C CA . VAL A 1 282 ? 6.935 4.950 -15.668 1.00 66.62 282 VAL A CA 1
ATOM 2306 C C . VAL A 1 282 ? 6.004 4.637 -16.837 1.00 66.62 282 VAL A C 1
ATOM 2308 O O . VAL A 1 282 ? 6.300 3.806 -17.688 1.00 66.62 282 VAL A O 1
ATOM 2311 N N . GLY A 1 283 ? 4.873 5.339 -16.888 1.00 64.50 283 GLY A N 1
ATOM 2312 C CA . GLY A 1 283 ? 3.854 5.157 -17.925 1.00 64.50 283 GLY A CA 1
ATOM 2313 C C . GLY A 1 283 ? 2.750 4.158 -17.566 1.00 64.50 283 GLY A C 1
ATOM 2314 O O . GLY A 1 283 ? 1.766 4.086 -18.301 1.00 64.50 283 GLY A O 1
ATOM 2315 N N . GLU A 1 284 ? 2.851 3.467 -16.427 1.00 62.84 284 GLU A N 1
ATOM 2316 C CA . GLU A 1 284 ? 1.800 2.594 -15.898 1.00 62.84 284 GLU A CA 1
ATOM 2317 C C . GLU A 1 284 ? 1.067 3.235 -14.709 1.00 62.84 284 GLU A C 1
ATOM 2319 O O . GLU A 1 284 ? 1.603 4.033 -13.940 1.00 62.84 284 GLU A O 1
ATOM 2324 N N . LEU A 1 285 ? -0.224 2.926 -14.589 1.00 56.22 285 LEU A N 1
ATOM 2325 C CA . LEU A 1 285 ? -1.140 3.526 -13.619 1.00 56.22 285 LEU A CA 1
ATOM 2326 C C . LEU A 1 285 ? -0.983 2.886 -12.239 1.00 56.22 285 LEU A C 1
ATOM 2328 O O . LEU A 1 285 ? -1.877 2.167 -11.794 1.00 56.22 285 LEU A O 1
ATOM 2332 N N . GLU A 1 286 ? 0.118 3.149 -11.537 1.00 49.97 286 GLU A N 1
ATOM 2333 C CA . GLU A 1 286 ? 0.239 2.688 -10.152 1.00 49.97 286 GLU A CA 1
ATOM 2334 C C . GLU A 1 286 ? -0.179 3.770 -9.141 1.00 49.97 286 GLU A C 1
ATOM 2336 O O . GLU A 1 286 ? 0.281 4.923 -9.135 1.00 49.97 286 GLU A O 1
ATOM 2341 N N . TYR A 1 287 ? -1.101 3.382 -8.256 1.00 56.22 287 TYR A N 1
ATOM 2342 C CA . TYR A 1 287 ? -1.494 4.157 -7.087 1.00 56.22 287 TYR A CA 1
ATOM 2343 C C . TYR A 1 287 ? -0.980 3.459 -5.845 1.00 56.22 287 TYR A C 1
ATOM 2345 O O . TYR A 1 287 ? -1.603 2.532 -5.329 1.00 56.22 287 TYR A O 1
ATOM 2353 N N . GLN A 1 288 ? 0.110 3.978 -5.292 1.00 49.25 288 GLN A N 1
ATOM 2354 C CA . GLN A 1 288 ? 0.460 3.685 -3.916 1.00 49.25 288 GLN A CA 1
ATOM 2355 C C . GLN A 1 288 ? -0.432 4.548 -3.016 1.00 49.25 288 GLN A C 1
ATOM 2357 O O . GLN A 1 288 ? -0.075 5.655 -2.612 1.00 49.25 288 GLN A O 1
ATOM 2362 N N . LEU A 1 289 ? -1.648 4.065 -2.737 1.00 44.88 289 LEU A N 1
ATOM 2363 C CA . LEU A 1 289 ? -2.493 4.623 -1.684 1.00 44.88 289 LEU A CA 1
ATOM 2364 C C . LEU A 1 289 ? -1.785 4.375 -0.349 1.00 44.88 289 LEU A C 1
ATOM 2366 O O . LEU A 1 289 ? -2.023 3.386 0.341 1.00 44.88 289 LEU A O 1
ATOM 2370 N N . HIS A 1 290 ? -0.894 5.292 0.026 1.00 44.84 290 HIS A N 1
ATOM 2371 C CA . HIS A 1 290 ? -0.495 5.451 1.412 1.00 44.84 290 HIS A CA 1
ATOM 2372 C C . HIS A 1 290 ? -1.732 5.993 2.122 1.00 44.84 290 HIS A C 1
ATOM 2374 O O . HIS A 1 290 ? -1.936 7.203 2.219 1.00 44.84 290 HIS A O 1
ATOM 2380 N N . VAL A 1 291 ? -2.621 5.086 2.532 1.00 37.25 291 VAL A N 1
ATOM 2381 C CA . VAL A 1 291 ? -3.740 5.426 3.399 1.00 37.25 291 VAL A CA 1
ATOM 2382 C C . VAL A 1 291 ? -3.101 5.847 4.715 1.00 37.25 291 VAL A C 1
ATOM 2384 O O . VAL A 1 291 ? -2.855 5.036 5.605 1.00 37.25 291 VAL A O 1
ATOM 2387 N N . GLN A 1 292 ? -2.778 7.135 4.829 1.00 37.69 292 GLN A N 1
ATOM 2388 C CA . GLN A 1 292 ? -2.665 7.774 6.123 1.00 37.69 292 GLN A CA 1
ATOM 2389 C C . GLN A 1 292 ? -4.077 7.753 6.698 1.00 37.69 292 GLN A C 1
ATOM 2391 O O . GLN A 1 292 ? -4.845 8.702 6.567 1.00 37.69 292 GLN A O 1
ATOM 2396 N N . MET A 1 293 ? -4.441 6.604 7.273 1.00 35.25 293 MET A N 1
ATOM 2397 C CA . MET A 1 293 ? -5.499 6.495 8.260 1.00 35.25 293 MET A CA 1
ATOM 2398 C C . MET A 1 293 ? -5.048 7.382 9.418 1.00 35.25 293 MET A C 1
ATOM 2400 O O . MET A 1 293 ? -4.434 6.920 10.378 1.00 35.25 293 MET A O 1
ATOM 2404 N N . ASN A 1 294 ? -5.292 8.684 9.297 1.00 34.25 294 ASN A N 1
ATOM 2405 C CA . ASN A 1 294 ? -5.369 9.557 10.446 1.00 34.25 294 ASN A CA 1
ATOM 2406 C C . ASN A 1 294 ? -6.622 9.100 11.191 1.00 34.25 294 ASN A C 1
ATOM 2408 O O . ASN A 1 294 ? -7.722 9.584 10.942 1.00 34.25 294 ASN A O 1
ATOM 2412 N N . CYS A 1 295 ? -6.451 8.074 12.025 1.00 27.12 295 CYS A N 1
ATOM 2413 C CA . CYS A 1 295 ? -7.408 7.702 13.049 1.00 27.12 295 CYS A CA 1
ATOM 2414 C C . CYS A 1 295 ? -7.474 8.875 14.032 1.00 27.12 295 CYS A C 1
ATOM 2416 O O . CYS A 1 295 ? -6.657 8.964 14.948 1.00 27.12 295 CYS A O 1
ATOM 2418 N N . THR A 1 296 ? -8.386 9.806 13.773 1.00 33.31 296 THR A N 1
ATOM 2419 C CA . THR A 1 296 ? -8.932 10.727 14.776 1.00 33.31 296 THR A CA 1
ATOM 2420 C C . THR A 1 296 ? -10.093 10.070 15.493 1.00 33.31 296 THR A C 1
ATOM 2422 O O . THR A 1 296 ? -10.917 9.453 14.777 1.00 33.31 296 THR A O 1
#

InterPro domains:
  IPR009829 Spindle and kinetochore-associated protein 1 [PF07160] (62-284)
  IPR009829 Spindle and kinetochore-associated protein 1 [PTHR28573] (3-283)
  IPR042031 SKA1 microtubule binding domain superfamily [G3DSA:1.10.10.1890] (208-289)

Foldseek 3Di:
DPDVVVVVVVVVVVVVVVVVVVCVVVVVVVVVVVPPPPPPPDDDDPDDDPDPPDDPDDDDDPPDDPPDDPDPVVVVVVVVVVVVVVVVVVVVVVVVVVVVVVVVVVVVVVVVVVVVVVVVCVVPPPPVPPDDDPPPDDDPPDDPDDDDDDDDDDDDDDDDDDDDDDDDDDDDDDDDDDDDDDDDDDDDDDDDDDDDDDPCPPPVPLCPPFDADDQDDPVNVVPPDCVRCPVPDSCNRRVVSVVVRVVRSVLVVLQPDDPVPDDPVSNVVNVVVVVPDDPVCVVNDDDPPPPPPPVD

Sequence (296 aa):
MNSPDLQSLLEHFTTRINAVWDLIPFVKLCNASYGQNSYAFRKYRPNRFTNFSQLEGSVEENEQEADSMPDLEAITDMIYEMKDMLCFIRQNLKNQKANLELQTERIKERNCHLKQHLCYIKENIPSFLTTKSVEDCQPQNNVKVANPKSKAVEAKPKNVENAKKVVKTTTMKEKTDAKPQPRKQKTNEYTSKTEMKPIKRSHEEIYKNWPSVSFLTTDEFESIPKYMRGRVTYEMINGAVTDFNRAIADKYKLMSTHSSKYSEEELKKYQLYKSQESADTVGELEYQLHVQMNCT

Secondary structure (DSSP, 8-state):
---HHHHHHHHHHHHHHHHHHTTHHHHHHHHHHHHSSSSS-S---------------------S----PPPHHHHHHHHHHHHHHHHHHHHHHHHHHHHHHHHHHHHHHHHHHHHHHHHHHHHHS-TTTS-------------------------PPP--------------------------------------------GGGGGTTS--PPPPPHHHHHHS-HHHHTT--HHHHHHHHHHHHHHHHHHHHHHHS-GGG--HHHHHHHHHHHHH--GGGTTS------------

Organism: NCBI:txid299467

pLDDT: mean 70.3, std 23.59, range [27.12, 98.25]